Protein AF-A0A1E5VQC1-F1 (afdb_monomer)

Mean predicted aligned error: 7.82 Å

Organism: NCBI:txid888268

Nearest PDB structures (foldseek):
  8a25-assembly1_A  TM=6.523E-01  e=1.728E-09  Legionella pneumophila str. Corby
  8a24-assembly1_A  TM=6.748E-01  e=1.008E-08  Legionella pneumophila str. Corby
  8a26-assembly1_A  TM=6.222E-01  e=5.719E-09  Legionella pneumophila str. Corby
  6jl2-assembly3_C  TM=6.530E-01  e=3.785E-08  Vibrio vulnificus
  8hwp-assembly1_A  TM=6.454E-01  e=2.132E-06  Photobacterium sp. J15

Sequence (287 aa):
MASSWLLLLLPVLCLGTLPTTSHAARAFFVFGDSLVDNGNNNYLITAARADSPPYGIDTPDHRATGRFSNGKNVPDLISEHLGAEPVLPYLSPELDGDKMLVGANFASAGVGILNDTGIQFRLYDLGARRVLVQGVGPIGCVPAELALHSLDGSCDRELQRAAEMYNPRLMSLLGELNAGYGGDVFVGVNMQRIHNDFIDDPKAYGFETATQACCGQGRFNGMGLCTMMSSLCADRDAYVFWDAFHPTERANRLIVQQFMSGSVDYIAPMNLSTVLAVDLHKEQLRT

Structure (mmCIF, N/CA/C/O backbone):
data_AF-A0A1E5VQC1-F1
#
_entry.id   AF-A0A1E5VQC1-F1
#
loop_
_atom_site.group_PDB
_atom_site.id
_atom_site.type_symbol
_atom_site.label_atom_id
_atom_site.label_alt_id
_atom_site.label_comp_id
_atom_site.label_asym_id
_atom_site.label_entity_id
_atom_site.label_seq_id
_atom_site.pdbx_PDB_ins_code
_atom_site.Cartn_x
_atom_site.Cartn_y
_atom_site.Cartn_z
_atom_site.occupancy
_atom_site.B_iso_or_equiv
_atom_site.auth_seq_id
_atom_site.auth_comp_id
_atom_site.auth_asym_id
_atom_site.auth_atom_id
_atom_site.pdbx_PDB_model_num
ATOM 1 N N . MET A 1 1 ? 0.638 -72.628 43.513 1.00 45.78 1 MET A N 1
ATOM 2 C CA . MET A 1 1 ? 1.316 -71.605 42.691 1.00 45.78 1 MET A CA 1
ATOM 3 C C . MET A 1 1 ? 0.255 -70.620 42.232 1.00 45.78 1 MET A C 1
ATOM 5 O O . MET A 1 1 ? -0.481 -70.931 41.311 1.00 45.78 1 MET A O 1
ATOM 9 N N . ALA A 1 2 ? 0.092 -69.505 42.939 1.00 39.91 2 ALA A N 1
ATOM 10 C CA . ALA A 1 2 ? -0.805 -68.424 42.542 1.00 39.91 2 ALA A CA 1
ATOM 11 C C . ALA A 1 2 ? -0.004 -67.130 42.694 1.00 39.91 2 ALA A C 1
ATOM 13 O O . ALA A 1 2 ? 0.321 -66.732 43.811 1.00 39.91 2 ALA A O 1
ATOM 14 N N . SER A 1 3 ? 0.431 -66.559 41.574 1.00 42.75 3 SER A N 1
ATOM 15 C CA . SER A 1 3 ? 1.135 -65.282 41.534 1.00 42.75 3 SER A CA 1
ATOM 16 C C . SER A 1 3 ? 0.105 -64.154 41.526 1.00 42.75 3 SER A C 1
ATOM 18 O O . SER A 1 3 ? -0.598 -63.942 40.541 1.00 42.75 3 SER A O 1
ATOM 20 N N . SER A 1 4 ? 0.001 -63.439 42.646 1.00 47.94 4 SER A N 1
ATOM 21 C CA . SER A 1 4 ? -0.714 -62.164 42.714 1.00 47.94 4 SER A CA 1
ATOM 22 C C . SER A 1 4 ? 0.112 -61.092 42.011 1.00 47.94 4 SER A C 1
ATOM 24 O O . SER A 1 4 ? 1.166 -60.694 42.502 1.00 47.94 4 SER A O 1
ATOM 26 N N . TRP A 1 5 ? -0.370 -60.619 40.867 1.00 47.56 5 TRP A N 1
ATOM 27 C CA . TRP A 1 5 ? 0.161 -59.438 40.195 1.00 47.56 5 TRP A CA 1
ATOM 28 C C . TRP A 1 5 ? -0.516 -58.198 40.788 1.00 47.56 5 TRP A C 1
ATOM 30 O O . TRP A 1 5 ? -1.700 -57.965 40.553 1.00 47.56 5 TRP A O 1
ATOM 40 N N . LEU A 1 6 ? 0.217 -57.408 41.579 1.00 49.28 6 LEU A N 1
ATOM 41 C CA . LEU A 1 6 ? -0.215 -56.059 41.949 1.00 49.28 6 LEU A CA 1
ATOM 42 C C . LEU A 1 6 ? -0.035 -55.132 40.739 1.00 49.28 6 LEU A C 1
ATOM 44 O O . LEU A 1 6 ? 1.087 -54.795 40.367 1.00 49.28 6 LEU A O 1
ATOM 48 N N . LEU A 1 7 ? -1.145 -54.713 40.135 1.00 50.06 7 LEU A N 1
ATOM 49 C CA . LEU A 1 7 ? -1.188 -53.607 39.178 1.00 50.06 7 LEU A CA 1
ATOM 50 C C . LEU A 1 7 ? -1.025 -52.284 39.944 1.00 50.06 7 LEU A C 1
ATOM 52 O O . LEU A 1 7 ? -1.945 -51.830 40.621 1.00 50.06 7 LEU A O 1
ATOM 56 N N . LEU A 1 8 ? 0.154 -51.671 39.845 1.00 50.75 8 LEU A N 1
ATOM 57 C CA . LEU A 1 8 ? 0.388 -50.288 40.263 1.00 50.75 8 LEU A CA 1
ATOM 58 C C . LEU A 1 8 ? -0.254 -49.347 39.231 1.00 50.75 8 LEU A C 1
ATOM 60 O O . LEU A 1 8 ? 0.258 -49.187 38.125 1.00 50.75 8 LEU A O 1
ATOM 64 N N . LEU A 1 9 ? -1.380 -48.729 39.590 1.00 53.38 9 LEU A N 1
ATOM 65 C CA . LEU A 1 9 ? -1.970 -47.619 38.839 1.00 53.38 9 LEU A CA 1
ATOM 66 C C . LEU A 1 9 ? -1.117 -46.361 39.069 1.00 53.38 9 LEU A C 1
ATOM 68 O O . LEU A 1 9 ? -1.167 -45.756 40.138 1.00 53.38 9 LEU A O 1
ATOM 72 N N . LEU A 1 10 ? -0.319 -45.976 38.072 1.00 53.09 10 LEU A N 1
ATOM 73 C CA . LEU A 1 10 ? 0.331 -44.664 38.028 1.00 53.09 10 LEU A CA 1
ATOM 74 C C . LEU A 1 10 ? -0.746 -43.575 37.862 1.00 53.09 10 LEU A C 1
ATOM 76 O O . LEU A 1 10 ? -1.595 -43.711 36.976 1.00 53.09 10 LEU A O 1
ATOM 80 N N . PRO A 1 11 ? -0.736 -42.495 38.663 1.00 54.09 11 PRO A N 1
ATOM 81 C CA . PRO A 1 11 ? -1.661 -41.392 38.462 1.00 54.09 11 PRO A CA 1
ATOM 82 C C . PRO A 1 11 ? -1.299 -40.695 37.149 1.00 54.09 11 PRO A C 1
ATOM 84 O O . PRO A 1 11 ? -0.198 -40.168 36.991 1.00 54.09 11 PRO A O 1
ATOM 87 N N . VAL A 1 12 ? -2.228 -40.709 36.193 1.00 59.59 12 VAL A N 1
ATOM 88 C CA . VAL A 1 12 ? -2.139 -39.886 34.988 1.00 59.59 12 VAL A CA 1
ATOM 89 C C . VAL A 1 12 ? -2.217 -38.436 35.447 1.00 59.59 12 VAL A C 1
ATOM 91 O O . VAL A 1 12 ? -3.270 -37.959 35.868 1.00 59.59 12 VAL A O 1
ATOM 94 N N . LEU A 1 13 ? -1.079 -37.746 35.415 1.00 55.69 13 LEU A N 1
ATOM 95 C CA . LEU A 1 13 ? -1.021 -36.306 35.591 1.00 55.69 13 LEU A CA 1
ATOM 96 C C . LEU A 1 13 ? -1.727 -35.696 34.371 1.00 55.69 13 LEU A C 1
ATOM 98 O O . LEU A 1 13 ? -1.137 -35.568 33.300 1.00 55.69 13 LEU A O 1
ATOM 102 N N . CYS A 1 14 ? -3.016 -35.378 34.499 1.00 48.44 14 CYS A N 1
ATOM 103 C CA . CYS A 1 14 ? -3.683 -34.506 33.545 1.00 48.44 14 CYS A CA 1
ATOM 104 C C . CYS A 1 14 ? -2.968 -33.154 33.609 1.00 48.44 14 CYS A C 1
ATOM 106 O O . CYS A 1 14 ? -3.228 -32.358 34.512 1.00 48.44 14 CYS A O 1
ATOM 108 N N . LEU A 1 15 ? -2.046 -32.900 32.674 1.00 56.72 15 LEU A N 1
ATOM 109 C CA . LEU A 1 15 ? -1.652 -31.538 32.347 1.00 56.72 15 LEU A CA 1
ATOM 110 C C . LEU A 1 15 ? -2.928 -30.841 31.881 1.00 56.72 15 LEU A C 1
ATOM 112 O O . LEU A 1 15 ? -3.368 -31.027 30.748 1.00 56.72 15 LEU A O 1
ATOM 116 N N . GLY A 1 16 ? -3.561 -30.100 32.789 1.00 48.16 16 GLY A N 1
ATOM 117 C CA . GLY A 1 16 ? -4.624 -29.183 32.426 1.00 48.16 16 GLY A CA 1
ATOM 118 C C . GLY A 1 16 ? -4.068 -28.248 31.364 1.00 48.16 16 GLY A C 1
ATOM 119 O O . GLY A 1 16 ? -3.092 -27.539 31.606 1.00 48.16 16 GLY A O 1
ATOM 120 N N . THR A 1 17 ? -4.654 -28.282 30.172 1.00 53.00 17 THR A N 1
ATOM 121 C CA . THR A 1 17 ? -4.459 -27.227 29.187 1.00 53.00 17 THR A CA 1
ATOM 122 C C . THR A 1 17 ? -4.855 -25.927 29.872 1.00 53.00 17 THR A C 1
ATOM 124 O O . THR A 1 17 ? -6.012 -25.774 30.273 1.00 53.00 17 THR A O 1
ATOM 127 N N . LEU A 1 18 ? -3.895 -25.020 30.067 1.00 47.81 18 LEU A N 1
ATOM 128 C CA . LEU A 1 18 ? -4.206 -23.652 30.464 1.00 47.81 18 LEU A CA 1
ATOM 129 C C . LEU A 1 18 ? -5.272 -23.139 29.486 1.00 47.81 18 LEU A C 1
ATOM 131 O O . LEU A 1 18 ? -5.095 -23.330 28.279 1.00 47.81 18 LEU A O 1
ATOM 135 N N . PRO A 1 19 ? -6.381 -22.549 29.961 1.00 41.72 19 PRO A N 1
ATOM 136 C CA . PRO A 1 19 ? -7.347 -21.950 29.061 1.00 41.72 19 PRO A CA 1
ATOM 137 C C . PRO A 1 19 ? -6.608 -20.875 28.266 1.00 41.72 19 PRO A C 1
ATOM 139 O O . PRO A 1 19 ? -6.169 -19.869 28.823 1.00 41.72 19 PRO A O 1
ATOM 142 N N . THR A 1 20 ? -6.426 -21.105 26.967 1.00 44.19 20 THR A N 1
ATOM 143 C CA . THR A 1 20 ? -6.081 -20.032 26.043 1.00 44.19 20 THR A CA 1
ATOM 144 C C . THR A 1 20 ? -7.211 -19.031 26.161 1.00 44.19 20 THR A C 1
ATOM 146 O O . THR A 1 20 ? -8.362 -19.362 25.866 1.00 44.19 20 THR A O 1
ATOM 149 N N . THR A 1 21 ? -6.911 -17.839 26.665 1.00 42.78 21 THR A N 1
ATOM 150 C CA . THR A 1 21 ? -7.845 -16.724 26.633 1.00 42.78 21 THR A CA 1
ATOM 151 C C . THR A 1 21 ? -8.238 -16.522 25.175 1.00 42.78 21 THR A C 1
ATOM 153 O O . THR A 1 21 ? -7.450 -16.041 24.363 1.00 42.78 21 THR A O 1
ATOM 156 N N . SER A 1 22 ? -9.444 -16.970 24.824 1.00 44.72 22 SER A N 1
ATOM 157 C CA . SER A 1 22 ? -10.094 -16.629 23.566 1.00 44.72 22 SER A CA 1
ATOM 158 C C . SER A 1 22 ? -10.354 -15.134 23.629 1.00 44.72 22 SER A C 1
ATOM 160 O O . SER A 1 22 ? -11.400 -14.701 24.108 1.00 44.72 22 SER A O 1
ATOM 162 N N . HIS A 1 23 ? -9.368 -14.337 23.223 1.00 52.19 23 HIS A N 1
ATOM 163 C CA . HIS A 1 23 ? -9.605 -12.933 22.954 1.00 52.19 23 HIS A CA 1
ATOM 164 C C . HIS A 1 23 ? -10.718 -12.858 21.923 1.00 52.19 23 HIS A C 1
ATOM 166 O O . HIS A 1 23 ? -10.673 -13.569 20.919 1.00 52.19 23 HIS A O 1
ATOM 172 N N . ALA A 1 24 ? -11.743 -12.053 22.202 1.00 53.72 24 ALA A N 1
ATOM 173 C CA . ALA A 1 24 ? -12.791 -11.798 21.232 1.00 53.72 24 ALA A CA 1
ATOM 174 C C . ALA A 1 24 ? -12.114 -11.361 19.928 1.00 53.72 24 ALA A C 1
ATOM 176 O O . ALA A 1 24 ? -11.374 -10.373 19.918 1.00 53.72 24 ALA A O 1
ATOM 177 N N . ALA A 1 25 ? -12.297 -12.144 18.863 1.00 60.22 25 ALA A N 1
ATOM 178 C CA . ALA A 1 25 ? -11.748 -11.815 17.560 1.00 60.22 25 ALA A CA 1
ATOM 179 C C . ALA A 1 25 ? -12.220 -10.403 17.194 1.00 60.22 25 ALA A C 1
ATOM 181 O O . ALA A 1 25 ? -13.415 -10.103 17.232 1.00 60.22 25 ALA A O 1
ATOM 182 N N . ARG A 1 26 ? -11.270 -9.503 16.929 1.00 77.44 26 ARG A N 1
ATOM 183 C CA . ARG A 1 26 ? -11.582 -8.123 16.560 1.00 77.44 26 ARG A CA 1
ATOM 184 C C . ARG A 1 26 ? -11.995 -8.117 15.101 1.00 77.44 26 ARG A C 1
ATOM 186 O O . ARG A 1 26 ? -11.184 -8.469 14.250 1.00 77.44 26 ARG A O 1
ATOM 193 N N . ALA A 1 27 ? -13.231 -7.704 14.836 1.00 88.94 27 ALA A N 1
ATOM 194 C CA . ALA A 1 27 ? -13.697 -7.548 13.470 1.00 88.94 27 ALA A CA 1
ATOM 195 C C . ALA A 1 27 ? -12.808 -6.535 12.728 1.00 88.94 27 ALA A C 1
ATOM 197 O O . ALA A 1 27 ? -12.582 -5.424 13.222 1.00 88.94 27 ALA A O 1
ATOM 198 N N . PHE A 1 28 ? -12.300 -6.917 11.559 1.00 93.00 28 PHE A N 1
ATOM 199 C CA . PHE A 1 28 ? -11.412 -6.095 10.746 1.00 93.00 28 PHE A CA 1
ATOM 200 C C . PHE A 1 28 ? -12.110 -5.680 9.450 1.00 93.00 28 PHE A C 1
ATOM 202 O O . PHE A 1 28 ? -12.434 -6.505 8.601 1.00 93.00 28 PHE A O 1
ATOM 209 N N . PHE A 1 29 ? -12.355 -4.381 9.296 1.00 94.38 29 PHE A N 1
ATOM 210 C CA . PHE A 1 29 ? -12.999 -3.832 8.107 1.00 94.38 29 PHE A CA 1
ATOM 211 C C . PHE A 1 29 ? -12.008 -2.999 7.308 1.00 94.38 29 PHE A C 1
ATOM 213 O O . PHE A 1 29 ? -11.325 -2.137 7.864 1.00 94.38 29 PHE A O 1
ATOM 220 N N . VAL A 1 30 ? -11.941 -3.258 6.006 1.00 95.19 30 VAL A N 1
ATOM 221 C CA . VAL A 1 30 ? -10.956 -2.651 5.108 1.00 95.19 30 VAL A CA 1
ATOM 222 C C . VAL A 1 30 ? -11.666 -1.813 4.060 1.00 95.19 30 VAL A C 1
ATOM 224 O O . VAL A 1 30 ? -12.647 -2.252 3.472 1.00 95.19 30 VAL A O 1
ATOM 227 N N . PHE A 1 31 ? -11.150 -0.614 3.815 1.00 92.94 31 PHE A N 1
ATOM 228 C CA . PHE A 1 31 ? -11.616 0.304 2.781 1.00 92.94 31 PHE A CA 1
ATOM 229 C C . PHE A 1 31 ? -10.392 0.852 2.050 1.00 92.94 31 PHE A C 1
ATOM 231 O O . PHE A 1 31 ? -9.371 1.112 2.688 1.00 92.94 31 PHE A O 1
ATOM 238 N N . GLY A 1 32 ? -10.488 1.039 0.737 1.00 90.56 32 GLY A N 1
ATOM 239 C CA . GLY A 1 32 ? -9.383 1.573 -0.053 1.00 90.56 32 GLY A CA 1
ATOM 240 C C . GLY A 1 32 ? -9.446 1.172 -1.519 1.00 90.56 32 GLY A C 1
ATOM 241 O O . GLY A 1 32 ? -10.522 0.926 -2.065 1.00 90.56 32 GLY A O 1
ATOM 242 N N . ASP A 1 33 ? -8.270 1.116 -2.129 1.00 89.94 33 ASP A N 1
ATOM 243 C CA . ASP A 1 33 ? -8.052 0.850 -3.547 1.00 89.94 33 ASP A CA 1
ATOM 244 C C . ASP A 1 33 ? -7.368 -0.516 -3.776 1.00 89.94 33 ASP A C 1
ATOM 246 O O . ASP A 1 33 ? -7.490 -1.436 -2.964 1.00 89.94 33 ASP A O 1
ATOM 250 N N . SER A 1 34 ? -6.639 -0.658 -4.888 1.00 92.56 34 SER A N 1
ATOM 251 C CA . SER A 1 34 ? -5.923 -1.877 -5.272 1.00 92.56 34 SER A CA 1
ATOM 252 C C . SER A 1 34 ? -4.838 -2.313 -4.286 1.00 92.56 34 SER A C 1
ATOM 254 O O . SER A 1 34 ? -4.549 -3.507 -4.216 1.00 92.56 34 SER A O 1
ATOM 256 N N . LEU A 1 35 ? -4.257 -1.397 -3.502 1.00 95.06 35 LEU A N 1
ATOM 257 C CA . LEU A 1 35 ? -3.211 -1.720 -2.520 1.00 95.06 35 LEU A CA 1
ATOM 258 C C . LEU A 1 35 ? -3.735 -2.610 -1.387 1.00 95.06 35 LEU A C 1
ATOM 260 O O . LEU A 1 35 ? -2.968 -3.317 -0.728 1.00 95.06 35 LEU A O 1
ATOM 264 N N . VAL A 1 36 ? -5.048 -2.577 -1.162 1.00 96.25 36 VAL A N 1
ATOM 265 C CA . VAL A 1 36 ? -5.725 -3.334 -0.110 1.00 96.25 36 VAL A CA 1
ATOM 266 C C . VAL A 1 36 ? -6.891 -4.180 -0.639 1.00 96.25 36 VAL A C 1
ATOM 268 O O . VAL A 1 36 ? -7.501 -4.899 0.144 1.00 96.25 36 VAL A O 1
ATOM 271 N N . ASP A 1 37 ? -7.189 -4.171 -1.942 1.00 94.25 37 ASP A N 1
ATOM 272 C CA . ASP A 1 37 ? -8.194 -5.050 -2.560 1.00 94.25 37 ASP A CA 1
ATOM 273 C C . ASP A 1 37 ? -7.718 -6.509 -2.563 1.00 94.25 37 ASP A C 1
ATOM 275 O O . ASP A 1 37 ? -6.611 -6.833 -2.997 1.00 94.25 37 ASP A O 1
ATOM 279 N N . ASN A 1 38 ? -8.564 -7.401 -2.056 1.00 95.12 38 ASN A N 1
ATOM 280 C CA . ASN A 1 38 ? -8.318 -8.837 -1.987 1.00 95.12 38 ASN A CA 1
ATOM 281 C C . ASN A 1 38 ? -9.223 -9.662 -2.917 1.00 95.12 38 ASN A C 1
ATOM 283 O O . ASN A 1 38 ? -9.251 -10.888 -2.786 1.00 95.12 38 ASN A O 1
ATOM 287 N N . GLY A 1 39 ? -9.950 -9.010 -3.831 1.00 94.69 39 GLY A N 1
ATOM 288 C CA . GLY A 1 39 ? -10.723 -9.658 -4.890 1.00 94.69 39 GLY A CA 1
ATOM 289 C C . GLY A 1 39 ? -12.123 -9.103 -5.145 1.00 94.69 39 GLY A C 1
ATOM 290 O O . GLY A 1 39 ? -12.890 -9.758 -5.851 1.00 94.69 39 GLY A O 1
ATOM 291 N N . ASN A 1 40 ? -12.494 -7.926 -4.627 1.00 91.94 40 ASN A N 1
ATOM 292 C CA . ASN A 1 40 ? -13.808 -7.335 -4.928 1.00 91.94 40 ASN A CA 1
ATOM 293 C C . ASN A 1 40 ? -13.966 -7.064 -6.421 1.00 91.94 40 ASN A C 1
ATOM 295 O O . ASN A 1 40 ? -15.025 -7.330 -6.995 1.00 91.94 40 ASN A O 1
ATOM 299 N N . ASN A 1 41 ? -12.902 -6.596 -7.074 1.00 88.44 41 ASN A N 1
ATOM 300 C CA . ASN A 1 41 ? -12.943 -6.270 -8.494 1.00 88.44 41 ASN A CA 1
ATOM 301 C C . ASN A 1 41 ? -13.211 -7.479 -9.406 1.00 88.44 41 ASN A C 1
ATOM 303 O O . ASN A 1 41 ? -13.662 -7.294 -10.538 1.00 88.44 41 ASN A O 1
ATOM 307 N N . ASN A 1 42 ? -13.061 -8.710 -8.907 1.00 93.31 42 ASN A N 1
ATOM 308 C CA . ASN A 1 42 ? -13.416 -9.924 -9.646 1.00 93.31 42 ASN A CA 1
ATOM 309 C C . ASN A 1 42 ? -14.927 -9.978 -9.949 1.00 93.31 42 ASN A C 1
ATOM 311 O O . ASN A 1 42 ? -15.340 -10.522 -10.978 1.00 93.31 42 ASN A O 1
ATOM 315 N N . TYR A 1 43 ? -15.738 -9.351 -9.092 1.00 89.75 43 TYR A N 1
ATOM 316 C CA . TYR A 1 43 ? -17.200 -9.330 -9.147 1.00 89.75 43 TYR A CA 1
ATOM 317 C C . TYR A 1 43 ? -17.775 -8.060 -9.804 1.00 89.75 43 TYR A C 1
ATOM 319 O O . TYR A 1 43 ? -18.993 -7.925 -9.919 1.00 89.75 43 TYR A O 1
ATOM 327 N N . LEU A 1 44 ? -16.928 -7.125 -10.252 1.00 80.19 44 LEU A N 1
ATOM 328 C CA . LEU A 1 44 ? -17.336 -5.815 -10.781 1.00 80.19 44 LEU A CA 1
ATOM 329 C C . LEU A 1 44 ? -17.033 -5.673 -12.272 1.00 80.19 44 LEU A C 1
ATOM 331 O O . LEU A 1 44 ? -16.009 -6.141 -12.747 1.00 80.19 44 LEU A O 1
ATOM 335 N N . ILE A 1 45 ? -17.853 -4.959 -13.042 1.00 82.50 45 ILE A N 1
ATOM 336 C CA . ILE A 1 45 ? -17.537 -4.667 -14.454 1.00 82.50 45 ILE A CA 1
ATOM 337 C C . ILE A 1 45 ? -16.455 -3.575 -14.512 1.00 82.50 45 ILE A C 1
ATOM 339 O O . ILE A 1 45 ? -16.755 -2.385 -14.522 1.00 82.50 45 ILE A O 1
ATOM 343 N N . THR A 1 46 ? -15.187 -3.987 -14.514 1.00 77.56 46 THR A N 1
ATOM 344 C CA . THR A 1 46 ? -14.010 -3.107 -14.497 1.00 77.56 46 THR A CA 1
ATOM 345 C C . THR A 1 46 ? -12.813 -3.770 -15.176 1.00 77.56 46 THR A C 1
ATOM 347 O O . THR A 1 46 ? -12.721 -4.999 -15.217 1.00 77.56 46 THR A O 1
ATOM 350 N N . ALA A 1 47 ? -11.897 -2.949 -15.695 1.00 79.50 47 ALA A N 1
ATOM 351 C CA . ALA A 1 47 ? -10.605 -3.386 -16.227 1.00 79.50 47 ALA A CA 1
ATOM 352 C C . ALA A 1 47 ? -9.510 -3.471 -15.147 1.00 79.50 47 ALA A C 1
ATOM 354 O O . ALA A 1 47 ? -8.482 -4.102 -15.372 1.00 79.50 47 ALA A O 1
ATOM 355 N N . ALA A 1 48 ? -9.713 -2.853 -13.978 1.00 83.88 48 ALA A N 1
ATOM 356 C CA . ALA A 1 48 ? -8.773 -2.914 -12.864 1.00 83.88 48 ALA A CA 1
ATOM 357 C C . ALA A 1 48 ? -8.928 -4.254 -12.134 1.00 83.88 48 ALA A C 1
ATOM 359 O O . ALA A 1 48 ? -9.657 -4.340 -11.148 1.00 83.88 48 ALA A O 1
ATOM 360 N N . ARG A 1 49 ? -8.294 -5.310 -12.650 1.00 87.62 49 ARG A N 1
ATOM 361 C CA . ARG A 1 49 ? -8.383 -6.675 -1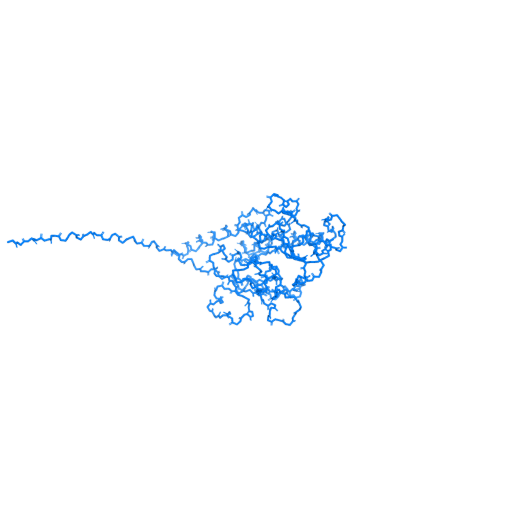2.114 1.00 87.62 49 ARG A CA 1
ATOM 362 C C . ARG A 1 49 ? -7.004 -7.309 -11.975 1.00 87.62 49 ARG A C 1
ATOM 364 O O . ARG A 1 49 ? -6.143 -7.108 -12.826 1.00 87.62 49 ARG A O 1
ATOM 371 N N . ALA A 1 50 ? -6.854 -8.125 -10.937 1.00 93.56 50 ALA A N 1
ATOM 372 C CA . ALA A 1 50 ? -5.692 -8.976 -10.680 1.00 93.56 50 ALA A CA 1
ATOM 373 C C . ALA A 1 50 ? -6.126 -10.451 -10.503 1.00 93.56 50 ALA A C 1
ATOM 375 O O . ALA A 1 50 ? -5.643 -11.175 -9.632 1.00 93.56 50 ALA A O 1
ATOM 376 N N . ASP A 1 51 ? -7.106 -10.882 -11.304 1.00 93.81 51 ASP A N 1
ATOM 377 C CA . ASP A 1 51 ? -7.741 -12.213 -11.282 1.00 93.81 51 ASP A CA 1
ATOM 378 C C . ASP A 1 51 ? -7.159 -13.186 -12.318 1.00 93.81 51 ASP A C 1
ATOM 380 O O . ASP A 1 51 ? -7.705 -14.264 -12.555 1.00 93.81 51 ASP A O 1
ATOM 384 N N . SER A 1 52 ? -6.033 -12.818 -12.928 1.00 94.81 52 SER A N 1
ATOM 385 C CA . SER A 1 52 ? -5.352 -13.608 -13.949 1.00 94.81 52 SER A CA 1
ATOM 386 C C . SER A 1 52 ? -3.865 -13.783 -13.619 1.00 94.81 52 SER A C 1
ATOM 388 O O . SER A 1 52 ? -3.261 -12.887 -13.028 1.00 94.81 52 SER A O 1
ATOM 390 N N . PRO A 1 53 ? -3.235 -14.907 -14.008 1.00 96.06 53 PRO A N 1
ATOM 391 C CA . PRO A 1 53 ? -1.794 -15.083 -13.865 1.00 96.06 53 PRO A CA 1
ATOM 392 C C . PRO A 1 53 ? -0.981 -13.948 -14.530 1.00 96.06 53 PRO A C 1
ATOM 394 O O . PRO A 1 53 ? -1.388 -13.449 -15.586 1.00 96.06 53 PRO A O 1
ATOM 397 N N . PRO A 1 54 ? 0.177 -13.557 -13.961 1.00 96.88 54 PRO A N 1
ATOM 398 C CA . PRO A 1 54 ? 0.889 -14.217 -12.861 1.00 96.88 54 PRO A CA 1
ATOM 399 C C . PRO A 1 54 ? 0.547 -13.699 -11.448 1.00 96.88 54 PRO A C 1
ATOM 401 O O . PRO A 1 54 ? 1.273 -14.013 -10.508 1.00 96.88 54 PRO A O 1
ATOM 404 N N . TYR A 1 55 ? -0.518 -12.911 -11.255 1.00 97.81 55 TYR A N 1
ATOM 405 C CA . TYR A 1 55 ? -0.929 -12.506 -9.902 1.00 97.81 55 TYR A CA 1
ATOM 406 C C . TYR A 1 55 ? -1.211 -13.726 -9.016 1.00 97.81 55 TYR A C 1
ATOM 408 O O . TYR A 1 55 ? -1.724 -14.742 -9.489 1.00 97.81 55 TYR A O 1
ATOM 416 N N . GLY A 1 56 ? -0.868 -13.628 -7.730 1.00 97.00 56 GLY A N 1
ATOM 417 C CA . GLY A 1 56 ? -1.029 -14.730 -6.778 1.00 97.00 56 GLY A CA 1
ATOM 418 C C . GLY A 1 56 ? -0.118 -15.943 -7.020 1.00 97.00 56 GLY A C 1
ATOM 419 O O . GLY A 1 56 ? -0.361 -17.001 -6.455 1.00 97.00 56 GLY A O 1
ATOM 420 N N . ILE A 1 57 ? 0.933 -15.830 -7.840 1.00 97.62 57 ILE A N 1
ATOM 421 C CA . ILE A 1 57 ? 1.873 -16.936 -8.090 1.00 97.62 57 ILE A CA 1
ATOM 422 C C . ILE A 1 57 ? 2.539 -17.490 -6.818 1.00 97.62 57 ILE A C 1
ATOM 424 O O . ILE A 1 57 ? 2.943 -18.647 -6.818 1.00 97.62 57 ILE A O 1
ATOM 428 N N . ASP A 1 58 ? 2.630 -16.716 -5.737 1.00 97.19 58 ASP A N 1
ATOM 429 C CA . ASP A 1 58 ? 3.212 -17.134 -4.454 1.00 97.19 58 ASP A CA 1
ATOM 430 C C . ASP A 1 58 ? 2.176 -17.544 -3.407 1.00 97.19 58 ASP A C 1
ATOM 432 O O . ASP A 1 58 ? 2.538 -17.922 -2.289 1.00 97.19 58 ASP A O 1
ATOM 436 N N . THR A 1 59 ? 0.883 -17.521 -3.740 1.00 94.00 59 THR A N 1
ATOM 437 C CA . THR A 1 59 ? -0.111 -18.124 -2.850 1.00 94.00 59 THR A CA 1
ATOM 438 C C . THR A 1 59 ? 0.081 -19.645 -2.807 1.00 94.00 59 THR A C 1
ATOM 440 O O . THR A 1 59 ? 0.569 -20.233 -3.775 1.00 94.00 59 THR A O 1
ATOM 443 N N . PRO A 1 60 ? -0.325 -20.328 -1.717 1.00 93.38 60 PRO A N 1
ATOM 444 C CA . PRO A 1 60 ? -0.173 -21.783 -1.606 1.00 93.38 60 PRO A CA 1
ATOM 445 C C . PRO A 1 60 ? -0.825 -22.588 -2.739 1.00 93.38 60 PRO A C 1
ATOM 447 O O . PRO A 1 60 ? -0.411 -23.710 -3.015 1.00 93.38 60 PRO A O 1
ATOM 450 N N . ASP A 1 61 ? -1.860 -22.038 -3.373 1.00 93.81 61 ASP A N 1
ATOM 451 C CA . ASP A 1 61 ? -2.567 -22.632 -4.506 1.00 93.81 61 ASP A CA 1
ATOM 452 C C . ASP A 1 61 ? -2.119 -22.081 -5.873 1.00 93.81 61 ASP A C 1
ATOM 454 O O . ASP A 1 61 ? -2.592 -22.569 -6.901 1.00 93.81 61 ASP A O 1
ATOM 458 N N . HIS A 1 62 ? -1.199 -21.110 -5.898 1.00 95.12 62 HIS A N 1
ATOM 459 C CA . HIS A 1 62 ? -0.694 -20.425 -7.093 1.00 95.12 62 HIS A CA 1
ATOM 460 C C . HIS A 1 62 ? -1.801 -19.795 -7.954 1.00 95.12 62 HIS A C 1
ATOM 462 O O . HIS A 1 62 ? -1.738 -19.813 -9.189 1.00 95.12 62 HIS A O 1
ATOM 468 N N . ARG A 1 63 ? -2.859 -19.282 -7.315 1.00 94.50 63 ARG A N 1
ATOM 469 C CA . ARG A 1 63 ? -4.032 -18.727 -8.000 1.00 94.50 63 ARG A CA 1
ATOM 470 C C . ARG A 1 63 ? -4.092 -17.218 -7.862 1.00 94.50 63 ARG A C 1
ATOM 472 O O . ARG A 1 63 ? -3.982 -16.657 -6.776 1.00 94.50 63 ARG A O 1
ATOM 479 N N . ALA A 1 64 ? -4.420 -16.571 -8.973 1.00 95.50 64 ALA A N 1
ATOM 480 C CA . ALA A 1 64 ? -4.820 -15.178 -8.962 1.00 95.50 64 ALA A CA 1
ATOM 481 C C . ALA A 1 64 ? -6.140 -15.032 -8.191 1.00 95.50 64 ALA A C 1
ATOM 483 O O . ALA A 1 64 ? -7.174 -15.574 -8.583 1.00 95.50 64 ALA A O 1
ATOM 484 N N . THR A 1 65 ? -6.084 -14.322 -7.066 1.00 91.38 65 THR A N 1
ATOM 485 C CA . THR A 1 65 ? -7.232 -14.116 -6.169 1.00 91.38 65 THR A CA 1
ATOM 486 C C . THR A 1 65 ? -7.871 -12.737 -6.327 1.00 91.38 65 THR A C 1
ATOM 488 O O . THR A 1 65 ? -8.915 -12.484 -5.737 1.00 91.38 65 THR A O 1
ATOM 491 N N . GLY A 1 66 ? -7.291 -11.850 -7.142 1.00 94.00 66 GLY A N 1
ATOM 492 C CA . GLY A 1 66 ? -7.684 -10.440 -7.231 1.00 94.00 66 GLY A CA 1
ATOM 493 C C . GLY A 1 66 ? -6.845 -9.501 -6.358 1.00 94.00 66 GLY A C 1
ATOM 494 O O . GLY A 1 66 ? -7.091 -8.301 -6.354 1.00 94.00 66 GLY A O 1
ATOM 495 N N . ARG A 1 67 ? -5.828 -10.023 -5.660 1.00 96.81 67 ARG A N 1
ATOM 496 C CA . ARG A 1 67 ? -4.792 -9.218 -4.997 1.00 96.81 67 ARG A CA 1
ATOM 497 C C . ARG A 1 67 ? -3.806 -8.694 -6.031 1.00 96.81 67 ARG A C 1
ATOM 499 O O . ARG A 1 67 ? -3.227 -9.479 -6.780 1.00 96.81 67 ARG A O 1
ATOM 506 N N . PHE A 1 68 ? -3.550 -7.392 -6.016 1.00 97.00 68 PHE A N 1
ATOM 507 C CA . PHE A 1 68 ? -2.549 -6.752 -6.871 1.00 97.00 68 PHE A CA 1
ATOM 508 C C . PHE A 1 68 ? -1.129 -6.985 -6.333 1.00 97.00 68 PHE A C 1
ATOM 510 O O . PHE A 1 68 ? -0.419 -6.062 -5.959 1.00 97.00 68 PHE A O 1
ATOM 517 N N . SER A 1 69 ? -0.724 -8.247 -6.220 1.00 98.06 69 SER A N 1
ATOM 518 C CA . SER A 1 69 ? 0.608 -8.659 -5.777 1.00 98.06 69 SER A CA 1
ATOM 519 C C . SER A 1 69 ? 0.907 -10.087 -6.258 1.00 98.06 69 SER A C 1
ATOM 521 O O . SER A 1 69 ? 0.024 -10.797 -6.752 1.00 98.06 69 SER A O 1
ATOM 523 N N . ASN A 1 70 ? 2.146 -10.546 -6.086 1.00 98.38 70 ASN A N 1
ATOM 524 C CA . ASN A 1 70 ? 2.506 -11.955 -6.264 1.00 98.38 70 ASN A CA 1
ATOM 525 C C . ASN A 1 70 ? 1.872 -12.870 -5.212 1.00 98.38 70 ASN A C 1
ATOM 527 O O . ASN A 1 70 ? 1.745 -14.062 -5.468 1.00 98.38 70 ASN A O 1
ATOM 531 N N . GLY A 1 71 ? 1.436 -12.337 -4.071 1.00 97.44 71 GLY A N 1
ATOM 532 C CA . GLY A 1 71 ? 0.800 -13.114 -3.013 1.00 97.44 71 GLY A CA 1
ATOM 533 C C . GLY A 1 71 ? -0.051 -12.239 -2.096 1.00 97.44 71 GLY A C 1
ATOM 534 O O . GLY A 1 71 ? -1.011 -11.611 -2.548 1.00 97.44 71 GLY A O 1
ATOM 535 N N . LYS A 1 72 ? 0.279 -12.217 -0.806 1.00 97.69 72 LYS A N 1
ATOM 536 C CA . LYS A 1 72 ? -0.452 -11.474 0.230 1.00 97.69 72 LYS A CA 1
ATOM 537 C C . LYS A 1 72 ? -0.238 -9.965 0.128 1.00 97.69 72 LYS A C 1
ATOM 539 O O . LYS A 1 72 ? 0.881 -9.486 -0.075 1.00 97.69 72 LYS A O 1
ATOM 544 N N . ASN A 1 73 ? -1.320 -9.218 0.322 1.00 97.12 73 ASN A N 1
ATOM 545 C CA . ASN A 1 73 ? -1.295 -7.765 0.449 1.00 97.12 73 ASN A CA 1
ATOM 546 C C . ASN A 1 73 ? -1.447 -7.338 1.921 1.00 97.12 73 ASN A C 1
ATOM 548 O O . ASN A 1 73 ? -1.465 -8.161 2.838 1.00 97.12 73 ASN A O 1
ATOM 552 N N . VAL A 1 74 ? -1.513 -6.029 2.159 1.00 97.31 74 VAL A N 1
ATOM 553 C CA . VAL A 1 74 ? -1.496 -5.446 3.508 1.00 97.31 74 VAL A CA 1
ATOM 554 C C . VAL A 1 74 ? -2.585 -6.024 4.440 1.00 97.31 74 VAL A C 1
ATOM 556 O O . VAL A 1 74 ? -2.224 -6.473 5.530 1.00 97.31 74 VAL A O 1
ATOM 559 N N . PRO A 1 75 ? -3.881 -6.083 4.064 1.00 96.94 75 PRO A N 1
ATOM 560 C CA . PRO A 1 75 ? -4.917 -6.698 4.894 1.00 96.94 75 PRO A CA 1
ATOM 561 C C . PRO A 1 75 ? -4.650 -8.140 5.308 1.00 96.94 75 PRO A C 1
ATOM 563 O O . PRO A 1 75 ? -4.867 -8.477 6.469 1.00 96.94 75 PRO A O 1
ATOM 566 N N . ASP A 1 76 ? -4.158 -8.979 4.396 1.00 96.62 76 ASP A N 1
ATOM 567 C CA . ASP A 1 76 ? -3.882 -10.384 4.709 1.00 96.62 76 ASP A CA 1
ATOM 568 C C . ASP A 1 76 ? -2.832 -10.506 5.805 1.00 96.62 76 ASP A C 1
ATOM 570 O O . ASP A 1 76 ? -2.968 -11.290 6.742 1.00 96.62 76 ASP A O 1
ATOM 574 N N . LEU A 1 77 ? -1.775 -9.708 5.679 1.00 97.62 77 LEU A N 1
ATOM 575 C CA . LEU A 1 77 ? -0.646 -9.716 6.595 1.00 97.62 77 LEU A CA 1
ATOM 576 C C . LEU A 1 77 ? -1.024 -9.104 7.948 1.00 97.62 77 LEU A C 1
ATOM 578 O O . LEU A 1 77 ? -0.506 -9.540 8.974 1.00 97.62 77 LEU A O 1
ATOM 582 N N . ILE A 1 78 ? -1.941 -8.132 7.981 1.00 96.06 78 ILE A N 1
ATOM 583 C CA . ILE A 1 78 ? -2.529 -7.654 9.238 1.00 96.06 78 ILE A CA 1
ATOM 584 C C . ILE A 1 78 ? -3.352 -8.775 9.884 1.00 96.06 78 ILE A C 1
ATOM 586 O O . ILE A 1 78 ? -3.139 -9.056 11.061 1.00 96.06 78 ILE A O 1
ATOM 590 N N . SER A 1 79 ? -4.227 -9.461 9.138 1.00 94.81 79 SER A N 1
ATOM 591 C CA . SER A 1 79 ? -4.992 -10.612 9.651 1.00 94.81 79 SER A CA 1
ATOM 592 C C . SER A 1 79 ? -4.081 -11.702 10.229 1.00 94.81 79 SER A C 1
ATOM 594 O O . SER A 1 79 ? -4.351 -12.185 11.330 1.00 94.81 79 SER A O 1
ATOM 596 N N . GLU A 1 80 ? -2.961 -12.025 9.564 1.00 94.38 80 GLU A N 1
ATOM 597 C CA . GLU A 1 80 ? -1.945 -12.953 10.093 1.00 94.38 80 GLU A CA 1
ATOM 598 C C . GLU A 1 80 ? -1.428 -12.516 11.471 1.00 94.38 80 GLU A C 1
ATOM 600 O O . GLU A 1 80 ? -1.381 -13.325 12.398 1.00 94.38 80 GLU A O 1
ATOM 605 N N . HIS A 1 81 ? -1.070 -11.239 11.631 1.00 92.56 81 HIS A N 1
ATOM 606 C CA . HIS A 1 81 ? -0.569 -10.708 12.903 1.00 92.56 81 HIS A CA 1
ATOM 607 C C . HIS A 1 81 ? -1.641 -10.651 13.994 1.00 92.56 81 HIS A C 1
ATOM 609 O O . HIS A 1 81 ? -1.319 -10.764 15.177 1.00 92.56 81 HIS A O 1
ATOM 615 N N . LEU A 1 82 ? -2.907 -10.483 13.613 1.00 88.44 82 LEU A N 1
ATOM 616 C CA . LEU A 1 82 ? -4.038 -10.546 14.536 1.00 88.44 82 LEU A CA 1
ATOM 617 C C . LEU A 1 82 ? -4.383 -11.984 14.951 1.00 88.44 82 LEU A C 1
ATOM 619 O O . LEU A 1 82 ? -5.196 -12.164 15.856 1.00 88.44 82 LEU A O 1
ATOM 623 N N . GLY A 1 83 ? -3.794 -13.000 14.307 1.00 90.44 83 GLY A N 1
ATOM 624 C CA . GLY A 1 83 ? -4.193 -14.397 14.487 1.00 90.44 83 GLY A CA 1
ATOM 625 C C . GLY A 1 83 ? -5.628 -14.662 14.021 1.00 90.44 83 GLY A C 1
ATOM 626 O O . GLY A 1 83 ? -6.269 -15.589 14.512 1.00 90.44 83 GLY A O 1
ATOM 627 N N . ALA A 1 84 ? -6.140 -13.823 13.117 1.00 89.00 84 ALA A N 1
ATOM 628 C CA . ALA A 1 84 ? -7.483 -13.910 12.567 1.00 89.00 84 ALA A CA 1
ATOM 629 C C . ALA A 1 84 ? -7.450 -14.547 11.176 1.00 89.00 84 ALA A C 1
ATOM 631 O O . ALA A 1 84 ? -6.444 -14.500 10.463 1.00 89.00 84 ALA A O 1
ATOM 632 N N . GLU A 1 85 ? -8.577 -15.120 10.764 1.00 91.19 85 GLU A N 1
ATOM 633 C CA . GLU A 1 85 ? -8.743 -15.518 9.372 1.00 91.19 85 GLU A CA 1
ATOM 634 C C . GLU A 1 85 ? -8.631 -14.289 8.443 1.00 91.19 85 GLU A C 1
ATOM 636 O O . GLU A 1 85 ? -8.967 -13.167 8.849 1.00 91.19 85 GLU A O 1
ATOM 641 N N . PRO A 1 86 ? -8.158 -14.461 7.196 1.00 91.94 86 PRO A N 1
ATOM 642 C CA . PRO A 1 86 ? -8.180 -13.387 6.214 1.00 91.94 86 PRO A CA 1
ATOM 643 C C . PRO A 1 86 ? -9.607 -12.878 6.005 1.00 91.94 86 PRO A C 1
ATOM 645 O O . PRO A 1 86 ? -10.534 -13.663 5.804 1.00 91.94 86 PRO A O 1
ATOM 648 N N . VAL A 1 87 ? -9.778 -11.557 6.017 1.00 94.31 87 VAL A N 1
ATOM 649 C CA . VAL A 1 87 ? -11.060 -10.938 5.663 1.00 94.31 87 VAL A CA 1
ATOM 650 C C . VAL A 1 87 ? -11.402 -11.267 4.210 1.00 94.31 87 VAL A C 1
ATOM 652 O O . VAL A 1 87 ? -10.513 -11.310 3.358 1.00 94.31 87 VAL A O 1
ATOM 655 N N . LEU A 1 88 ? -12.679 -11.497 3.907 1.00 96.19 88 LEU A N 1
ATOM 656 C CA . LEU A 1 88 ? -13.131 -11.788 2.543 1.00 96.19 88 LEU A CA 1
ATOM 657 C C . LEU A 1 88 ? -13.515 -10.500 1.796 1.00 96.19 88 LEU A C 1
ATOM 659 O O . LEU A 1 88 ? -13.876 -9.509 2.440 1.00 96.19 88 LEU A O 1
ATOM 663 N N . PRO A 1 89 ? -13.465 -10.494 0.449 1.00 95.62 89 PRO A N 1
ATOM 664 C CA . PRO A 1 89 ? -14.079 -9.434 -0.342 1.00 95.62 89 PRO A CA 1
ATOM 665 C C . PRO A 1 89 ? -15.564 -9.311 0.004 1.00 95.62 89 PRO A C 1
ATOM 667 O O . PRO A 1 89 ? -16.263 -10.322 0.081 1.00 95.62 89 PRO A O 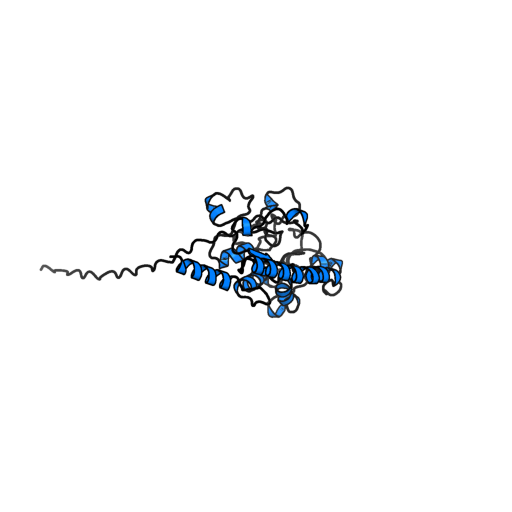1
ATOM 670 N N . TYR A 1 90 ? -16.060 -8.087 0.166 1.00 95.06 90 TYR A N 1
ATOM 671 C CA . TYR A 1 90 ? -17.464 -7.803 0.457 1.00 95.06 90 TYR A CA 1
ATOM 672 C C . TYR A 1 90 ? -18.419 -8.437 -0.564 1.00 95.06 90 TYR A C 1
ATOM 674 O O . TYR A 1 90 ? -19.498 -8.900 -0.207 1.00 95.06 90 TYR A O 1
ATOM 682 N N . LEU A 1 91 ? -18.010 -8.482 -1.833 1.00 91.88 91 LEU A N 1
ATOM 683 C CA . LEU A 1 91 ? -18.806 -9.053 -2.922 1.00 91.88 91 LEU A CA 1
ATOM 684 C C . LEU A 1 91 ? -18.662 -10.578 -3.062 1.00 91.88 91 LEU A C 1
ATOM 686 O O . LEU A 1 91 ? -19.262 -11.163 -3.964 1.00 91.88 91 LEU A O 1
ATOM 690 N N . SER A 1 92 ? -17.876 -11.231 -2.199 1.00 95.44 92 SER A N 1
ATOM 691 C CA . SER A 1 92 ? -17.701 -12.682 -2.238 1.00 95.44 92 SER A CA 1
ATOM 692 C C . SER A 1 92 ? -18.983 -13.407 -1.810 1.00 95.44 92 SER A C 1
ATOM 694 O O . SER A 1 92 ? -19.527 -13.094 -0.752 1.00 95.44 92 SER A O 1
ATOM 696 N N . PRO A 1 93 ? -19.439 -14.440 -2.546 1.00 94.31 93 PRO A N 1
ATOM 697 C CA . PRO A 1 93 ? -20.558 -15.277 -2.110 1.00 94.31 93 PRO A CA 1
ATOM 698 C C . PRO A 1 93 ? -20.232 -16.107 -0.858 1.00 94.31 93 PRO A C 1
ATOM 700 O O . PRO A 1 93 ? -21.142 -16.626 -0.220 1.00 94.31 93 PRO A O 1
ATOM 703 N N . GLU A 1 94 ? -18.949 -16.242 -0.511 1.00 94.50 94 GLU A N 1
ATOM 704 C CA . GLU A 1 94 ? -18.487 -16.921 0.706 1.00 94.50 94 GLU A CA 1
ATOM 705 C C . GLU A 1 94 ? -18.576 -16.028 1.954 1.00 94.50 94 GLU A C 1
ATOM 707 O O . GLU A 1 94 ? -18.410 -16.519 3.070 1.00 94.50 94 GLU A O 1
ATOM 712 N N . LEU A 1 95 ? -18.825 -14.721 1.793 1.00 94.25 95 LEU A N 1
ATOM 713 C CA . LEU A 1 95 ? -19.011 -13.808 2.916 1.00 94.25 95 LEU A CA 1
ATOM 714 C C . LEU A 1 95 ? -20.429 -13.959 3.487 1.00 94.25 95 LEU A C 1
ATOM 716 O O . LEU A 1 95 ? -21.355 -13.231 3.130 1.00 94.25 95 LEU A O 1
ATOM 720 N N . ASP A 1 96 ? -20.588 -14.928 4.383 1.00 93.38 96 ASP A N 1
ATOM 721 C CA . ASP A 1 96 ? -21.811 -15.146 5.151 1.00 93.38 96 ASP A CA 1
ATOM 722 C C . ASP A 1 96 ? -21.829 -14.362 6.481 1.00 93.38 96 ASP A C 1
ATOM 724 O O . ASP A 1 96 ? -20.950 -13.547 6.776 1.00 93.38 96 ASP A O 1
ATOM 728 N N . GLY A 1 97 ? -22.875 -14.578 7.286 1.00 89.38 97 GLY A N 1
ATOM 729 C CA . GLY A 1 97 ? -23.056 -13.885 8.562 1.00 89.38 97 GLY A CA 1
ATOM 730 C C . GLY A 1 97 ? -21.939 -14.152 9.572 1.00 89.38 97 GLY A C 1
ATOM 731 O O . GLY A 1 97 ? -21.541 -13.224 10.272 1.00 89.38 97 GLY A O 1
ATOM 732 N N . ASP A 1 98 ? -21.400 -15.372 9.614 1.00 90.56 98 ASP A N 1
ATOM 733 C CA . ASP A 1 98 ? -20.333 -15.739 10.547 1.00 90.56 98 ASP A CA 1
ATOM 734 C C . ASP A 1 98 ? -18.995 -15.150 10.084 1.00 90.56 98 ASP A C 1
ATOM 736 O O . ASP A 1 98 ? -18.250 -14.583 10.888 1.00 90.56 98 ASP A O 1
ATOM 740 N N . LYS A 1 99 ? -18.711 -15.186 8.776 1.00 91.69 99 LYS A N 1
ATOM 741 C CA . LYS A 1 99 ? -17.527 -14.532 8.197 1.00 91.69 99 LYS A CA 1
ATOM 742 C C . LYS A 1 99 ? -17.568 -13.013 8.356 1.00 91.69 99 LYS A C 1
ATOM 744 O O . LYS A 1 99 ? -16.534 -12.411 8.636 1.00 91.69 99 LYS A O 1
ATOM 749 N N . MET A 1 100 ? -18.746 -12.393 8.292 1.00 90.94 100 MET A N 1
ATOM 750 C CA . MET A 1 100 ? -18.908 -10.957 8.550 1.00 90.94 100 MET A CA 1
ATOM 751 C C . MET A 1 100 ? -18.520 -10.556 9.987 1.00 90.94 100 MET A C 1
ATOM 753 O O . MET A 1 100 ? -18.112 -9.415 10.206 1.00 90.94 100 MET A O 1
ATOM 757 N N . LEU A 1 101 ? -18.590 -11.471 10.966 1.00 90.50 101 LEU A N 1
ATOM 758 C CA . LEU A 1 101 ? -18.130 -11.207 12.339 1.00 90.50 101 LEU A CA 1
ATOM 759 C C . LEU A 1 101 ? -16.600 -11.128 12.448 1.00 90.50 101 LEU A C 1
ATOM 761 O O . LEU A 1 101 ? -16.093 -10.440 13.334 1.00 90.50 101 LEU A O 1
ATOM 765 N N . VAL A 1 102 ? -15.865 -11.788 11.546 1.00 91.25 102 VAL A N 1
ATOM 766 C CA . VAL A 1 102 ? -14.408 -11.606 11.391 1.00 91.25 102 VAL A CA 1
ATOM 767 C C . VAL A 1 102 ? -14.108 -10.262 10.725 1.00 91.25 102 VAL A C 1
ATOM 769 O O . VAL A 1 102 ? -13.099 -9.625 11.025 1.00 91.25 102 VAL A O 1
ATOM 772 N N . GLY A 1 103 ? -15.006 -9.808 9.853 1.00 93.31 103 GLY A N 1
ATOM 773 C CA . GLY A 1 103 ? -14.933 -8.540 9.144 1.00 93.31 103 GLY A CA 1
ATOM 774 C C . GLY A 1 103 ? -15.051 -8.715 7.631 1.00 93.31 103 GLY A C 1
ATOM 775 O O . GLY A 1 103 ? -15.304 -9.808 7.128 1.00 93.31 103 GLY A O 1
ATOM 776 N N . ALA A 1 104 ? -14.885 -7.622 6.891 1.00 95.25 104 ALA A N 1
ATOM 777 C CA . ALA A 1 104 ? -15.033 -7.614 5.440 1.00 95.25 104 ALA A CA 1
ATOM 778 C C . ALA A 1 104 ? -14.126 -6.574 4.786 1.00 95.25 104 ALA A C 1
ATOM 780 O O . ALA A 1 104 ? -13.854 -5.505 5.342 1.00 95.25 104 ALA A O 1
ATOM 781 N N . ASN A 1 105 ? -13.693 -6.878 3.569 1.00 96.19 105 ASN A N 1
ATOM 782 C CA . ASN A 1 105 ? -12.931 -5.962 2.747 1.00 96.19 105 ASN A CA 1
ATOM 783 C C . ASN A 1 105 ? -13.841 -5.298 1.713 1.00 96.19 105 ASN A C 1
ATOM 785 O O . ASN A 1 105 ? -14.396 -5.974 0.855 1.00 96.19 105 ASN A O 1
ATOM 789 N N . PHE A 1 106 ? -13.991 -3.980 1.786 1.00 93.56 106 PHE A N 1
ATOM 790 C CA . PHE A 1 106 ? -14.771 -3.145 0.870 1.00 93.56 106 PHE A CA 1
ATOM 791 C C . PHE A 1 106 ? -13.899 -2.404 -0.151 1.00 93.56 106 PHE A C 1
ATOM 793 O O . PHE A 1 106 ? -14.415 -1.590 -0.916 1.00 93.56 106 PHE A O 1
ATOM 800 N N . ALA A 1 107 ? -12.584 -2.625 -0.147 1.00 91.56 107 ALA A N 1
ATOM 801 C CA . ALA A 1 107 ? -11.681 -1.968 -1.077 1.00 91.56 107 ALA A CA 1
ATOM 802 C C . ALA A 1 107 ? -11.962 -2.372 -2.525 1.00 91.56 107 ALA A C 1
ATOM 804 O O . ALA A 1 107 ? -12.372 -3.500 -2.791 1.00 91.56 107 ALA A O 1
ATOM 805 N N . SER A 1 108 ? -11.734 -1.453 -3.458 1.00 88.50 108 SER A N 1
ATOM 806 C CA . SER A 1 108 ? -11.943 -1.701 -4.882 1.00 88.50 108 SER A CA 1
ATOM 807 C C . SER A 1 108 ? -10.892 -0.968 -5.704 1.00 88.50 108 SER A C 1
ATOM 809 O O . SER A 1 108 ? -10.721 0.247 -5.586 1.00 88.50 108 SER A O 1
ATOM 811 N N . ALA A 1 109 ? -10.178 -1.701 -6.555 1.00 80.62 109 ALA A N 1
ATOM 812 C CA . ALA A 1 109 ? -9.161 -1.107 -7.410 1.00 80.62 109 ALA A CA 1
ATOM 813 C C . ALA A 1 109 ? -9.742 -0.064 -8.378 1.00 80.62 109 ALA A C 1
ATOM 815 O O . ALA A 1 109 ? -10.779 -0.283 -9.009 1.00 80.62 109 ALA A O 1
ATOM 816 N N . GLY A 1 110 ? -9.029 1.057 -8.522 1.00 70.50 110 GLY A N 1
ATOM 817 C CA . GLY A 1 110 ? -9.426 2.187 -9.366 1.00 70.50 110 GLY A CA 1
ATOM 818 C C . GLY A 1 110 ? -10.219 3.286 -8.647 1.00 70.50 110 GLY A C 1
ATOM 819 O O . GLY A 1 110 ? -10.572 4.279 -9.282 1.00 70.50 110 GLY A O 1
ATOM 820 N N . VAL A 1 111 ? -10.488 3.147 -7.345 1.00 72.81 111 VAL A N 1
ATOM 821 C CA . VAL A 1 111 ? -11.067 4.223 -6.524 1.00 72.81 111 VAL A CA 1
ATOM 822 C C . VAL A 1 111 ? -10.029 5.330 -6.288 1.00 72.81 111 VAL A C 1
ATOM 824 O O . VAL A 1 111 ? -8.870 5.052 -6.001 1.00 72.81 111 VAL A O 1
ATOM 827 N N . GLY A 1 112 ? -10.449 6.594 -6.418 1.00 63.19 112 GLY A N 1
ATOM 828 C CA . GLY A 1 112 ? -9.615 7.782 -6.191 1.00 63.19 112 GLY A CA 1
ATOM 829 C C . GLY A 1 112 ? -10.018 8.596 -4.952 1.00 63.19 112 GLY A C 1
ATOM 830 O O . GLY A 1 112 ? -11.020 8.318 -4.301 1.00 63.19 112 GLY A O 1
ATOM 831 N N . ILE A 1 113 ? -9.257 9.656 -4.661 1.00 59.62 113 ILE A N 1
ATOM 832 C CA . ILE A 1 113 ? -9.312 10.457 -3.413 1.00 59.62 113 ILE A CA 1
ATOM 833 C C . ILE A 1 113 ? -10.461 11.506 -3.393 1.00 59.62 113 ILE A C 1
ATOM 835 O O . ILE A 1 113 ? -10.510 12.370 -2.524 1.00 59.62 113 ILE A O 1
ATOM 839 N N . LEU A 1 114 ? -11.385 11.512 -4.362 1.00 51.56 114 LEU A N 1
ATOM 840 C CA . LEU A 1 114 ? -12.325 12.634 -4.543 1.00 51.56 114 LEU A CA 1
ATOM 841 C C . LEU A 1 114 ? -13.240 12.883 -3.324 1.00 51.56 114 LEU A C 1
ATOM 843 O O . LEU A 1 114 ? -13.814 11.961 -2.754 1.00 51.56 114 LEU A O 1
ATOM 847 N N . ASN A 1 115 ? -13.424 14.166 -2.980 1.00 46.09 115 ASN A N 1
ATOM 848 C CA . ASN A 1 115 ? -14.170 14.641 -1.802 1.00 46.09 115 ASN A CA 1
ATOM 849 C C . ASN A 1 115 ? -15.638 14.188 -1.740 1.00 46.09 115 ASN A C 1
ATOM 851 O O . ASN A 1 115 ? -16.205 14.112 -0.649 1.00 46.09 115 ASN A O 1
ATOM 855 N N . ASP A 1 116 ? -16.255 13.891 -2.885 1.00 44.59 116 ASP A N 1
ATOM 856 C CA . ASP A 1 116 ? -17.691 13.606 -2.978 1.00 44.59 116 ASP A CA 1
ATOM 857 C C . ASP A 1 116 ? -18.096 12.311 -2.244 1.00 44.59 116 ASP A C 1
ATOM 859 O O . ASP A 1 116 ? -19.269 12.128 -1.914 1.00 44.59 116 ASP A O 1
ATOM 863 N N . THR A 1 117 ? -17.136 11.437 -1.916 1.00 46.44 117 THR A N 1
ATOM 864 C CA . THR A 1 117 ? -17.359 10.179 -1.179 1.00 46.44 117 THR A CA 1
ATOM 865 C C . THR A 1 117 ? -17.029 10.268 0.319 1.00 46.44 117 THR A C 1
ATOM 867 O O . THR A 1 117 ? -17.507 9.446 1.099 1.00 46.44 117 THR A O 1
ATOM 870 N N . GLY A 1 118 ? -16.271 11.281 0.764 1.00 43.09 118 GLY A N 1
ATOM 871 C CA . GLY A 1 118 ? -15.753 11.377 2.140 1.00 43.09 118 GLY A CA 1
ATOM 872 C C . GLY A 1 118 ? -16.735 11.922 3.188 1.00 43.09 118 GLY A C 1
ATOM 873 O O . GLY A 1 118 ? -16.477 11.822 4.386 1.00 43.09 118 GLY A O 1
ATOM 874 N N . ILE A 1 119 ? -17.866 12.500 2.767 1.00 44.69 119 ILE A N 1
ATOM 875 C CA . ILE A 1 119 ? -18.816 13.189 3.666 1.00 44.69 119 ILE A CA 1
ATOM 876 C C . ILE A 1 119 ? -19.864 12.225 4.259 1.00 44.69 119 ILE A C 1
ATOM 878 O O . ILE A 1 119 ? -20.468 12.529 5.289 1.00 44.69 119 ILE A O 1
ATOM 882 N N . GLN A 1 120 ? -20.083 11.056 3.648 1.00 37.31 120 GLN A N 1
ATOM 883 C CA . GLN A 1 120 ? -21.233 10.200 3.977 1.00 37.31 120 GLN A CA 1
ATOM 884 C C . GLN A 1 120 ? -20.998 9.206 5.128 1.00 37.31 120 GLN A C 1
ATOM 886 O O . GLN A 1 120 ? -21.973 8.726 5.701 1.00 37.31 120 GLN A O 1
ATOM 891 N N . PHE A 1 121 ? -19.750 8.946 5.543 1.00 45.31 121 PHE A N 1
ATOM 892 C CA . PHE A 1 121 ? -19.455 7.965 6.596 1.00 45.31 121 PHE A CA 1
ATOM 893 C C . PHE A 1 121 ? -18.535 8.522 7.684 1.00 45.31 121 PHE A C 1
ATOM 895 O O . PHE A 1 121 ? -17.311 8.509 7.575 1.00 45.31 121 PHE A O 1
ATOM 902 N N . ARG A 1 122 ? -19.128 8.953 8.801 1.00 59.84 122 ARG A N 1
ATOM 903 C CA . ARG A 1 122 ? -18.383 9.194 10.042 1.00 59.84 122 ARG A CA 1
ATOM 904 C C . ARG A 1 122 ? -18.194 7.863 10.765 1.00 59.84 122 ARG A C 1
ATOM 906 O O . ARG A 1 122 ? -19.000 7.500 11.615 1.00 59.84 122 ARG A O 1
ATOM 913 N N . LEU A 1 123 ? -17.138 7.123 10.415 1.00 60.72 123 LEU A N 1
ATOM 914 C CA . LEU A 1 123 ? -16.849 5.791 10.978 1.00 60.72 123 LEU A CA 1
ATOM 915 C C . LEU A 1 123 ? -16.903 5.767 12.517 1.00 60.72 123 LEU A C 1
ATOM 917 O O . LEU A 1 123 ? -17.417 4.816 13.102 1.00 60.72 123 LEU A O 1
ATOM 921 N N . TYR A 1 124 ? -16.436 6.831 13.179 1.00 57.50 124 TYR A N 1
ATOM 922 C CA . TYR A 1 124 ? -16.523 6.964 14.636 1.00 57.50 124 TYR A CA 1
ATOM 923 C C . TYR A 1 124 ? -17.969 6.989 15.163 1.00 57.50 124 TYR A C 1
ATOM 925 O O . TYR A 1 124 ? -18.283 6.296 16.139 1.00 57.50 124 TYR A O 1
ATOM 933 N N . ASP A 1 125 ? -18.853 7.741 14.499 1.00 66.31 125 ASP A N 1
ATOM 934 C CA . ASP A 1 125 ? -20.274 7.856 14.856 1.00 66.31 125 ASP A CA 1
ATOM 935 C C . ASP A 1 125 ? -21.009 6.524 14.630 1.00 66.31 125 ASP A C 1
ATOM 937 O O . ASP A 1 125 ? -21.969 6.213 15.330 1.00 66.31 125 ASP A O 1
ATOM 941 N N . LEU A 1 126 ? -20.497 5.694 13.716 1.00 68.06 126 LEU A N 1
ATOM 942 C CA . LEU A 1 126 ? -20.948 4.319 13.481 1.00 68.06 126 LEU A CA 1
ATOM 943 C C . LEU A 1 1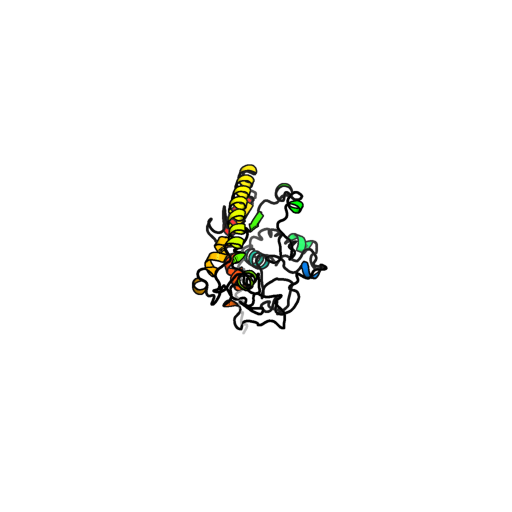26 ? -20.353 3.299 14.467 1.00 68.06 126 LEU A C 1
ATOM 945 O O . LEU A 1 126 ? -20.601 2.103 14.342 1.00 68.06 126 LEU A O 1
ATOM 949 N N . GLY A 1 127 ? -19.587 3.751 15.462 1.00 75.81 127 GLY A N 1
ATOM 950 C CA . GLY A 1 127 ? -19.056 2.898 16.523 1.00 75.81 127 GLY A CA 1
ATOM 951 C C . GLY A 1 127 ? -17.599 2.476 16.347 1.00 75.81 127 GLY A C 1
ATOM 952 O O . GLY A 1 127 ? -17.078 1.805 17.239 1.00 75.81 127 GLY A O 1
ATOM 953 N N . ALA A 1 128 ? -16.904 2.889 15.280 1.00 78.50 128 ALA A N 1
ATOM 954 C CA . ALA A 1 128 ? -15.479 2.598 15.143 1.00 78.50 128 ALA A CA 1
ATOM 955 C C . ALA A 1 128 ? -14.687 3.250 16.290 1.00 78.50 128 ALA A C 1
ATOM 957 O O . ALA A 1 128 ? -14.921 4.402 16.670 1.00 78.50 128 ALA A O 1
ATOM 958 N N . ARG A 1 129 ? -13.762 2.490 16.881 1.00 83.19 129 ARG A N 1
ATOM 959 C CA . ARG A 1 129 ? -12.912 2.949 17.998 1.00 83.19 129 ARG A CA 1
ATOM 960 C C . ARG A 1 129 ? -11.426 2.912 17.680 1.00 83.19 129 ARG A C 1
ATOM 962 O O . ARG A 1 129 ? -10.670 3.591 18.364 1.00 83.19 129 ARG A O 1
ATOM 969 N N . ARG A 1 130 ? -11.036 2.159 16.650 1.00 88.69 130 ARG A N 1
ATOM 970 C CA . ARG A 1 130 ? -9.691 2.099 16.076 1.00 88.69 130 ARG A CA 1
ATOM 971 C C . ARG A 1 130 ? -9.828 2.178 14.562 1.00 88.69 130 ARG A C 1
ATOM 973 O O . ARG A 1 130 ? -10.527 1.357 13.977 1.00 88.69 130 ARG A O 1
ATOM 980 N N . VAL A 1 131 ? -9.205 3.179 13.953 1.00 91.06 131 VAL A N 1
ATOM 981 C CA . VAL A 1 131 ? -9.221 3.405 12.506 1.00 91.06 131 VAL A CA 1
ATOM 982 C C . VAL A 1 131 ? -7.786 3.632 12.055 1.00 91.06 131 VAL A C 1
ATOM 984 O O . VAL A 1 131 ? -7.181 4.650 12.382 1.00 91.06 131 VAL A O 1
ATOM 987 N N . LEU A 1 132 ? -7.240 2.670 11.316 1.00 93.12 132 LEU A N 1
ATOM 988 C CA . LEU A 1 132 ? -5.939 2.809 10.676 1.00 93.12 132 LEU A CA 1
ATOM 989 C C . LEU A 1 132 ? -6.115 3.570 9.360 1.00 93.12 132 LEU A C 1
ATOM 991 O O . LEU A 1 132 ? -6.927 3.170 8.527 1.00 93.12 132 LEU A O 1
ATOM 995 N N . VAL A 1 133 ? -5.365 4.650 9.167 1.00 94.06 133 VAL A N 1
ATOM 996 C CA . VAL A 1 133 ? -5.463 5.510 7.984 1.00 94.06 133 VAL A CA 1
ATOM 997 C C . VAL A 1 133 ? -4.104 5.578 7.305 1.00 94.06 133 VAL A C 1
ATOM 999 O O . VAL A 1 133 ? -3.141 6.085 7.877 1.00 94.06 133 VAL A O 1
ATOM 1002 N N . GLN A 1 134 ? -4.020 5.059 6.084 1.00 93.62 134 GLN A N 1
ATOM 1003 C CA . GLN A 1 134 ? -2.790 5.092 5.302 1.00 93.62 134 GLN A CA 1
ATOM 1004 C C . GLN A 1 134 ? -2.643 6.439 4.593 1.00 93.62 134 GLN A C 1
ATOM 1006 O O . GLN A 1 134 ? -3.569 6.905 3.932 1.00 93.62 134 GLN A O 1
ATOM 1011 N N . GLY A 1 135 ? -1.475 7.067 4.741 1.00 91.81 135 GLY A N 1
ATOM 1012 C CA . GLY A 1 135 ? -1.056 8.157 3.869 1.00 91.81 135 GLY A CA 1
ATOM 1013 C C . GLY A 1 135 ? -0.710 7.655 2.467 1.00 91.81 135 GLY A C 1
ATOM 1014 O O . GLY A 1 135 ? -0.676 6.457 2.194 1.00 91.81 135 GLY A O 1
ATOM 1015 N N . VAL A 1 136 ? -0.407 8.590 1.580 1.00 92.31 136 VAL A N 1
ATOM 1016 C CA . VAL A 1 136 ? -0.001 8.315 0.201 1.00 92.31 136 VAL A CA 1
ATOM 1017 C C . VAL A 1 136 ? 1.485 7.944 0.169 1.00 92.31 136 VAL A C 1
ATOM 1019 O O . VAL A 1 136 ? 2.300 8.586 0.834 1.00 92.31 136 VAL A O 1
ATOM 1022 N N . GLY A 1 137 ? 1.840 6.890 -0.569 1.00 93.50 137 GLY A N 1
ATOM 1023 C CA . GLY A 1 137 ? 3.234 6.505 -0.816 1.00 93.50 137 GLY A CA 1
ATOM 1024 C C . GLY A 1 137 ? 3.946 7.405 -1.845 1.00 93.50 137 GLY A C 1
ATOM 1025 O O . GLY A 1 137 ? 3.352 8.354 -2.356 1.00 93.50 137 GLY A O 1
ATOM 1026 N N . PRO A 1 138 ? 5.207 7.104 -2.190 1.00 94.25 138 PRO A N 1
ATOM 1027 C CA . PRO A 1 138 ? 5.987 7.855 -3.171 1.00 94.25 138 PRO A CA 1
ATOM 1028 C C . PRO A 1 138 ? 5.526 7.583 -4.611 1.00 94.25 138 PRO A C 1
ATOM 1030 O O . PRO A 1 138 ? 6.130 6.790 -5.332 1.00 94.25 138 PRO A O 1
ATOM 1033 N N . ILE A 1 139 ? 4.453 8.251 -5.044 1.00 91.50 139 ILE A N 1
ATOM 1034 C CA . ILE A 1 139 ? 3.858 8.062 -6.379 1.00 91.50 139 ILE A CA 1
ATOM 1035 C C . ILE A 1 139 ? 4.885 8.279 -7.498 1.00 91.50 139 ILE A C 1
ATOM 1037 O O . ILE A 1 139 ? 4.952 7.481 -8.422 1.00 91.50 139 ILE A O 1
ATOM 1041 N N . GLY A 1 140 ? 5.732 9.304 -7.409 1.00 95.50 140 GLY A N 1
ATOM 1042 C CA . GLY A 1 140 ? 6.742 9.599 -8.431 1.00 95.50 140 GLY A CA 1
ATOM 1043 C C . GLY A 1 140 ? 7.867 8.565 -8.530 1.00 95.50 140 GLY A C 1
ATOM 1044 O O . GLY A 1 140 ? 8.688 8.665 -9.438 1.00 95.50 140 GLY A O 1
ATOM 1045 N N . CYS A 1 141 ? 7.932 7.600 -7.609 1.00 97.06 141 CYS A N 1
ATOM 1046 C CA . CYS A 1 141 ? 8.942 6.544 -7.596 1.00 97.06 141 CYS A CA 1
ATOM 1047 C C . CYS A 1 141 ? 8.429 5.193 -8.116 1.00 97.06 141 CYS A C 1
ATOM 1049 O O . CYS A 1 141 ? 9.225 4.264 -8.243 1.00 97.06 141 CYS A O 1
ATOM 1051 N N . VAL A 1 142 ? 7.129 5.041 -8.392 1.00 96.88 142 VAL A N 1
ATOM 1052 C CA . VAL A 1 142 ? 6.602 3.753 -8.871 1.00 96.88 142 VAL A CA 1
ATOM 1053 C C . VAL A 1 142 ? 7.080 3.470 -10.303 1.00 96.88 142 VAL A C 1
ATOM 1055 O O . VAL A 1 142 ? 7.250 4.412 -11.086 1.00 96.88 142 VAL A O 1
ATOM 1058 N N . PRO A 1 143 ? 7.272 2.197 -10.699 1.00 98.19 143 PRO A N 1
ATOM 1059 C CA . PRO A 1 143 ? 7.834 1.859 -12.006 1.00 98.19 143 PRO A CA 1
ATOM 1060 C C . PRO A 1 143 ? 7.087 2.469 -13.200 1.00 98.19 143 PRO A C 1
ATOM 1062 O O . PRO A 1 143 ? 7.730 2.811 -14.193 1.00 98.19 143 PRO A O 1
ATOM 1065 N N . ALA A 1 144 ? 5.762 2.646 -13.115 1.00 96.50 144 ALA A N 1
ATOM 1066 C CA . ALA A 1 144 ? 4.974 3.322 -14.150 1.00 96.50 144 ALA A CA 1
ATOM 1067 C C . ALA A 1 144 ? 5.440 4.762 -14.394 1.00 96.50 144 ALA A C 1
ATOM 1069 O O . ALA A 1 144 ? 5.711 5.151 -15.532 1.00 96.50 144 ALA A O 1
ATOM 1070 N N . GLU A 1 145 ? 5.592 5.535 -13.320 1.00 97.00 145 GLU A N 1
ATOM 1071 C CA . GLU A 1 145 ? 6.006 6.934 -13.402 1.00 97.00 145 GLU A CA 1
ATOM 1072 C C . GLU A 1 145 ? 7.479 7.041 -13.786 1.00 97.00 145 GLU A C 1
ATOM 1074 O O . GLU A 1 145 ? 7.851 7.859 -14.627 1.00 97.00 145 GLU A O 1
ATOM 1079 N N . LEU A 1 146 ? 8.323 6.134 -13.286 1.00 97.75 146 LEU A N 1
ATOM 1080 C CA . LEU A 1 146 ? 9.706 6.041 -13.745 1.00 97.75 146 LEU A CA 1
ATOM 1081 C C . LEU A 1 146 ? 9.774 5.739 -15.247 1.00 97.75 146 LEU A C 1
ATOM 1083 O O . LEU A 1 146 ? 10.603 6.320 -15.949 1.00 97.75 146 LEU A O 1
ATOM 1087 N N . ALA A 1 147 ? 8.913 4.869 -15.780 1.00 97.19 147 ALA A N 1
ATOM 1088 C CA . ALA A 1 147 ? 8.911 4.540 -17.204 1.00 97.19 147 ALA A CA 1
ATOM 1089 C C . ALA A 1 147 ? 8.597 5.763 -18.080 1.00 97.19 147 ALA A C 1
ATOM 1091 O O . ALA A 1 147 ? 9.220 5.913 -19.137 1.00 97.19 147 ALA A O 1
ATOM 1092 N N . LEU A 1 148 ? 7.694 6.634 -17.616 1.00 95.25 148 LEU A N 1
ATOM 1093 C CA . LEU A 1 148 ? 7.226 7.831 -18.321 1.00 95.25 148 LEU A CA 1
ATOM 1094 C C . LEU A 1 148 ? 8.134 9.056 -18.132 1.00 95.25 148 LEU A C 1
ATOM 1096 O O . LEU A 1 148 ? 8.381 9.787 -19.092 1.00 95.25 148 LEU A O 1
ATOM 1100 N N . HIS A 1 149 ? 8.642 9.268 -16.919 1.00 96.12 149 HIS A N 1
ATOM 1101 C CA . HIS A 1 149 ? 9.300 10.514 -16.501 1.00 96.12 149 HIS A CA 1
ATOM 1102 C C . HIS A 1 149 ? 10.797 10.339 -16.203 1.00 96.12 149 HIS A C 1
ATOM 1104 O O . HIS A 1 149 ? 11.567 11.299 -16.217 1.00 96.12 149 HIS A O 1
ATOM 1110 N N . SER A 1 150 ? 11.217 9.101 -15.939 1.00 96.31 150 SER A N 1
ATOM 1111 C CA . SER A 1 150 ? 12.593 8.692 -15.659 1.00 96.31 150 SER A CA 1
ATOM 1112 C C . SER A 1 150 ? 13.559 8.896 -16.832 1.00 96.31 150 SER A C 1
ATOM 1114 O O . SER A 1 150 ? 13.138 8.696 -17.961 1.00 96.31 150 SER A O 1
ATOM 1116 N N . LEU A 1 151 ? 14.876 8.991 -16.620 1.00 93.44 151 LEU A N 1
ATOM 1117 C CA . LEU A 1 151 ? 15.886 8.401 -17.539 1.00 93.44 151 LEU A CA 1
ATOM 1118 C C . LEU A 1 151 ? 16.848 7.469 -16.791 1.00 93.44 151 LEU A C 1
ATOM 1120 O O . LEU A 1 151 ? 17.152 6.376 -17.271 1.00 93.44 151 LEU A O 1
ATOM 1124 N N . ASP A 1 152 ? 17.199 7.845 -15.571 1.00 94.06 152 ASP A N 1
ATOM 1125 C CA . ASP A 1 152 ? 18.171 7.207 -14.682 1.00 94.06 152 ASP A CA 1
ATOM 1126 C C . ASP A 1 152 ? 17.546 6.442 -13.499 1.00 94.06 152 ASP A C 1
ATOM 1128 O O . ASP A 1 152 ? 18.271 5.834 -12.718 1.00 94.06 152 ASP A O 1
ATOM 1132 N N . GLY A 1 153 ? 16.216 6.446 -13.369 1.00 94.62 153 GLY A N 1
ATOM 1133 C CA . GLY A 1 153 ? 15.504 5.836 -12.242 1.00 94.62 153 GLY A CA 1
ATOM 1134 C C . GLY A 1 153 ? 15.256 6.797 -11.079 1.00 94.62 153 GLY A C 1
ATOM 1135 O O . GLY A 1 153 ? 14.725 6.372 -10.060 1.00 94.62 153 GLY A O 1
ATOM 1136 N N . SER A 1 154 ? 15.596 8.084 -11.224 1.00 96.00 154 SER A N 1
ATOM 1137 C CA . SER A 1 154 ? 15.188 9.125 -10.276 1.00 96.00 154 SER A CA 1
ATOM 1138 C C . SER A 1 154 ? 13.670 9.307 -10.255 1.00 96.00 154 SER A C 1
ATOM 1140 O O . SER A 1 154 ? 13.024 9.240 -11.301 1.00 96.00 154 SER A O 1
ATOM 1142 N N . CYS A 1 155 ? 13.106 9.550 -9.071 1.00 96.75 155 CYS A N 1
ATOM 1143 C CA . CYS A 1 155 ? 11.675 9.785 -8.917 1.00 96.75 155 CYS A CA 1
ATOM 1144 C C . CYS A 1 155 ? 11.239 11.131 -9.509 1.00 96.75 155 CYS A C 1
ATOM 1146 O O . CYS A 1 155 ? 11.964 12.129 -9.419 1.00 96.75 155 CYS A O 1
ATOM 1148 N N . ASP A 1 156 ? 10.016 11.187 -10.036 1.00 96.62 156 ASP A N 1
ATOM 1149 C CA . ASP A 1 156 ? 9.434 12.440 -10.514 1.00 96.62 156 ASP A CA 1
ATOM 1150 C C . ASP A 1 156 ? 9.110 13.386 -9.345 1.00 96.62 156 ASP A C 1
ATOM 1152 O O . ASP A 1 156 ? 8.333 13.068 -8.441 1.00 96.62 156 ASP A O 1
ATOM 1156 N N . ARG A 1 157 ? 9.705 14.583 -9.361 1.00 94.56 157 ARG A N 1
ATOM 1157 C CA . ARG A 1 157 ? 9.572 15.552 -8.261 1.00 94.56 157 ARG A CA 1
ATOM 1158 C C . ARG A 1 157 ? 8.189 16.189 -8.172 1.00 94.56 157 ARG A C 1
ATOM 1160 O O . A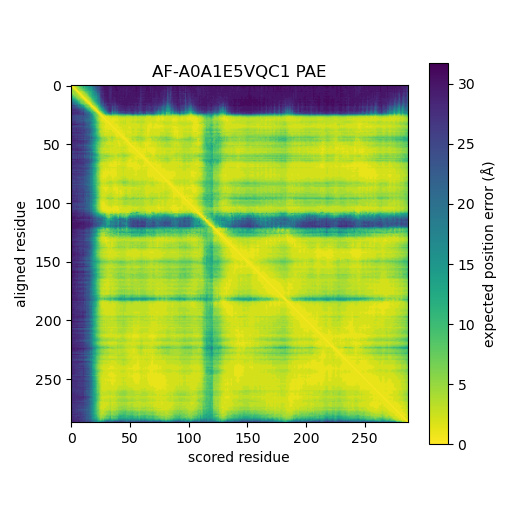RG A 1 157 ? 7.789 16.588 -7.081 1.00 94.56 157 ARG A O 1
ATOM 1167 N N . GLU A 1 158 ? 7.490 16.358 -9.289 1.00 91.94 158 GLU A N 1
ATOM 1168 C CA . GLU A 1 158 ? 6.169 16.988 -9.288 1.00 91.94 158 GLU A CA 1
ATOM 1169 C C . GLU A 1 158 ? 5.129 16.039 -8.692 1.00 91.94 158 GLU A C 1
ATOM 1171 O O . GLU A 1 158 ? 4.358 16.443 -7.817 1.00 91.94 158 GLU A O 1
ATOM 1176 N N . LEU A 1 159 ? 5.188 14.762 -9.071 1.00 91.31 159 LEU A N 1
ATOM 1177 C CA . LEU A 1 159 ? 4.342 13.718 -8.496 1.00 91.31 159 LEU A CA 1
ATOM 1178 C C . LEU A 1 159 ? 4.646 13.499 -7.009 1.00 91.31 159 LEU A C 1
ATOM 1180 O O . LEU A 1 159 ? 3.719 13.415 -6.199 1.00 91.31 159 LEU A O 1
ATOM 1184 N N . GLN A 1 160 ? 5.926 13.506 -6.618 1.00 93.88 160 GLN A N 1
ATOM 1185 C CA . GLN A 1 160 ? 6.307 13.433 -5.203 1.00 93.88 160 GLN A CA 1
ATOM 1186 C C . GLN A 1 160 ? 5.753 14.601 -4.383 1.00 93.88 160 GLN A C 1
ATOM 1188 O O . GLN A 1 160 ? 5.237 14.401 -3.280 1.00 93.88 160 GLN A O 1
ATOM 1193 N N . ARG A 1 161 ? 5.761 15.816 -4.941 1.00 92.06 161 ARG A N 1
ATOM 1194 C CA . ARG A 1 161 ? 5.261 17.012 -4.252 1.00 92.06 161 ARG A CA 1
ATOM 1195 C C . ARG A 1 161 ? 3.786 16.895 -3.861 1.00 92.06 161 ARG A C 1
ATOM 1197 O O . ARG A 1 161 ? 3.384 17.448 -2.837 1.00 92.06 161 ARG A O 1
ATOM 1204 N N . ALA A 1 162 ? 2.968 16.195 -4.648 1.00 88.31 162 ALA A N 1
ATOM 1205 C CA . ALA A 1 162 ? 1.561 15.981 -4.314 1.00 88.31 162 ALA A CA 1
ATOM 1206 C C . ALA A 1 162 ? 1.405 15.177 -3.010 1.00 88.31 162 ALA A C 1
ATOM 1208 O O . ALA A 1 162 ? 0.674 15.603 -2.110 1.00 88.31 162 ALA A O 1
ATOM 1209 N N . ALA A 1 163 ? 2.147 14.073 -2.870 1.00 88.06 163 ALA A N 1
ATOM 1210 C CA . ALA A 1 163 ? 2.162 13.256 -1.656 1.00 88.06 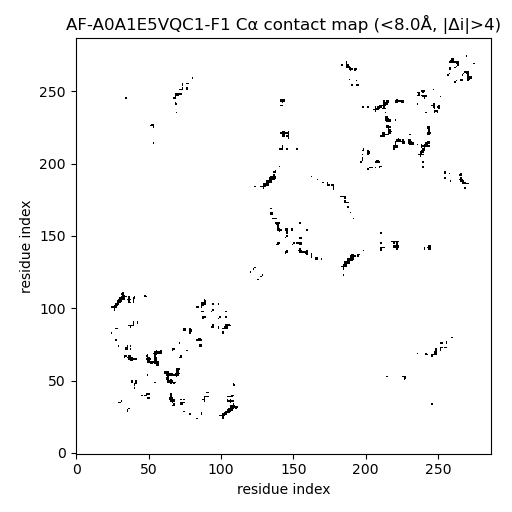163 ALA A CA 1
ATOM 1211 C C . ALA A 1 163 ? 2.737 14.029 -0.453 1.00 88.06 163 ALA A C 1
ATOM 1213 O O . ALA A 1 163 ? 2.158 14.010 0.637 1.00 88.06 163 ALA A O 1
ATOM 1214 N N . GLU A 1 164 ? 3.816 14.789 -0.667 1.00 89.44 164 GLU A N 1
ATOM 1215 C CA . GLU A 1 164 ? 4.452 15.635 0.355 1.00 89.44 164 GLU A CA 1
ATOM 1216 C C . GLU A 1 164 ? 3.530 16.742 0.886 1.00 89.44 164 GLU A C 1
ATOM 1218 O O . GLU A 1 164 ? 3.643 17.138 2.045 1.00 89.44 164 GLU A O 1
ATOM 1223 N N . MET A 1 165 ? 2.595 17.242 0.072 1.00 90.50 165 MET A N 1
ATOM 1224 C CA . MET A 1 165 ? 1.595 18.220 0.515 1.00 90.50 165 MET A CA 1
ATOM 1225 C C . MET A 1 165 ? 0.389 17.570 1.200 1.00 90.50 165 MET A C 1
ATOM 1227 O O . MET A 1 165 ? -0.175 18.156 2.129 1.00 90.50 165 MET A O 1
ATOM 1231 N N . TYR A 1 166 ? -0.033 16.395 0.731 1.00 91.31 166 TYR A N 1
ATOM 1232 C CA . TYR A 1 166 ? -1.210 15.698 1.245 1.00 91.31 166 TYR A CA 1
ATOM 1233 C C . TYR A 1 166 ? -0.959 15.093 2.632 1.00 91.31 166 TYR A C 1
ATOM 1235 O O . TYR A 1 166 ? -1.724 15.346 3.565 1.00 91.31 166 TYR A O 1
ATOM 1243 N N . ASN A 1 167 ? 0.137 14.349 2.797 1.00 94.12 167 ASN A N 1
ATOM 1244 C CA . ASN A 1 167 ? 0.385 13.546 3.997 1.00 94.12 167 ASN A CA 1
ATOM 1245 C C . ASN A 1 167 ? 0.461 14.364 5.300 1.00 94.12 167 ASN A C 1
ATOM 1247 O O . ASN A 1 167 ? -0.203 13.983 6.266 1.00 94.12 167 ASN A O 1
ATOM 1251 N N . PRO A 1 168 ? 1.174 15.507 5.378 1.00 93.31 168 PRO A N 1
ATOM 1252 C CA . PRO A 1 168 ? 1.201 16.304 6.606 1.00 93.31 168 PRO A CA 1
ATOM 1253 C C . PRO A 1 168 ? -0.178 16.850 6.996 1.00 93.31 168 PRO A C 1
ATOM 1255 O O . PRO A 1 168 ? -0.501 16.930 8.180 1.00 93.31 168 PRO A O 1
ATOM 1258 N N . ARG A 1 169 ? -1.016 17.194 6.008 1.00 93.38 169 ARG A N 1
ATOM 1259 C CA . ARG A 1 169 ? -2.386 17.675 6.251 1.00 93.38 169 ARG A CA 1
ATOM 1260 C C . ARG A 1 169 ? -3.289 16.559 6.750 1.00 93.38 169 ARG A C 1
ATOM 1262 O O . ARG A 1 169 ? -4.065 16.796 7.670 1.00 93.38 169 ARG A O 1
ATOM 1269 N N . LEU A 1 170 ? -3.153 15.359 6.184 1.00 92.56 170 LEU A N 1
ATOM 1270 C CA . LEU A 1 170 ? -3.829 14.172 6.693 1.00 92.56 170 LEU A CA 1
ATOM 1271 C C . LEU A 1 170 ? -3.471 13.956 8.167 1.00 92.56 170 LEU A C 1
ATOM 1273 O O . LEU A 1 170 ? -4.366 13.891 9.000 1.00 92.56 170 LEU A O 1
ATOM 1277 N N . MET A 1 171 ? -2.181 13.936 8.513 1.00 92.31 171 MET A N 1
ATOM 1278 C CA . MET A 1 171 ? -1.750 13.724 9.900 1.00 92.31 171 MET A CA 1
ATOM 1279 C C . MET A 1 171 ? -2.253 14.817 10.856 1.00 92.31 171 MET A C 1
ATOM 1281 O O . MET A 1 171 ? -2.675 14.494 11.966 1.00 92.31 171 MET A O 1
ATOM 1285 N N . SER A 1 172 ? -2.276 16.086 10.424 1.00 92.62 172 SER A N 1
ATOM 1286 C CA . SER A 1 172 ? -2.876 17.184 11.203 1.00 92.62 172 SER A CA 1
ATOM 1287 C C . SER A 1 172 ? -4.362 16.942 11.461 1.00 92.62 172 SER A C 1
ATOM 1289 O O . SER A 1 172 ? -4.802 17.003 12.606 1.00 92.62 172 SER A O 1
ATOM 1291 N N . LEU A 1 173 ? -5.122 16.589 10.418 1.00 92.75 173 LEU A N 1
ATOM 1292 C CA . LEU A 1 173 ? -6.551 16.297 10.525 1.00 92.75 173 LEU A CA 1
ATOM 1293 C C . LEU A 1 173 ? -6.819 15.131 11.486 1.00 92.75 173 LEU A C 1
ATOM 1295 O O . LEU A 1 173 ? -7.715 15.223 12.320 1.00 92.75 173 LEU A O 1
ATOM 1299 N N . LEU A 1 174 ? -6.042 14.047 11.407 1.00 92.19 174 LEU A N 1
ATOM 1300 C CA . LEU A 1 174 ? -6.191 12.914 12.328 1.00 92.19 174 LEU A CA 1
ATOM 1301 C C . LEU A 1 174 ? -5.897 13.323 13.779 1.00 92.19 174 LEU A C 1
ATOM 1303 O O . LEU A 1 174 ? -6.608 12.897 14.690 1.00 92.19 174 LEU A O 1
ATOM 1307 N N . GLY A 1 175 ? -4.894 14.179 13.996 1.00 91.62 175 GLY A N 1
ATOM 1308 C CA . GLY A 1 175 ? -4.590 14.753 15.307 1.00 91.62 175 GLY A CA 1
ATOM 1309 C C . GLY A 1 175 ? -5.730 15.616 15.856 1.00 91.62 175 GLY A C 1
ATOM 1310 O O . GLY A 1 175 ? -6.124 15.451 17.009 1.00 91.62 175 GLY A O 1
ATOM 1311 N N . GLU A 1 176 ? -6.304 16.487 15.025 1.00 91.06 176 GLU A N 1
ATOM 1312 C CA . GLU A 1 176 ? -7.462 17.321 15.375 1.00 91.06 176 GLU A CA 1
ATOM 1313 C C . GLU A 1 176 ? -8.698 16.474 15.706 1.00 91.06 176 GLU A C 1
ATOM 1315 O O . GLU A 1 176 ? -9.379 16.738 16.699 1.00 91.06 176 GLU A O 1
ATOM 1320 N N . LEU A 1 177 ? -8.961 15.420 14.927 1.00 89.69 177 LEU A N 1
ATOM 1321 C CA . LEU A 1 177 ? -10.050 14.478 15.188 1.00 89.69 177 LEU A CA 1
ATOM 1322 C C . LEU A 1 177 ? -9.844 13.747 16.518 1.00 89.69 177 LEU A C 1
ATOM 1324 O O . LEU A 1 177 ? -10.752 13.727 17.347 1.00 89.69 177 LEU A O 1
ATOM 1328 N N . ASN A 1 178 ? -8.655 13.193 16.763 1.00 91.62 178 ASN A N 1
ATOM 1329 C CA . ASN A 1 178 ? -8.344 12.521 18.028 1.00 91.62 178 ASN A CA 1
ATOM 1330 C C . ASN A 1 178 ? -8.484 13.463 19.233 1.00 91.62 178 ASN A C 1
ATOM 1332 O O . ASN A 1 178 ? -9.057 13.076 20.255 1.00 91.62 178 ASN A O 1
ATOM 1336 N N . ALA A 1 179 ? -8.028 14.714 19.106 1.00 91.69 179 ALA A N 1
ATOM 1337 C CA . ALA A 1 179 ? -8.203 15.734 20.137 1.00 91.69 179 ALA A CA 1
ATOM 1338 C C . ALA A 1 179 ? -9.689 16.048 20.383 1.00 91.69 179 ALA A C 1
ATOM 1340 O O . ALA A 1 179 ? -10.114 16.132 21.535 1.00 91.69 179 ALA A O 1
ATOM 1341 N N . GLY A 1 180 ? -10.489 16.162 19.318 1.00 89.00 180 GLY A N 1
ATOM 1342 C CA . GLY A 1 180 ? -11.933 16.388 19.403 1.00 89.00 180 GLY A CA 1
ATOM 1343 C C . GLY A 1 180 ? -12.704 15.225 20.038 1.00 89.00 180 GLY A C 1
ATOM 1344 O O . GLY A 1 180 ? -13.660 15.456 20.776 1.00 89.00 180 GLY A O 1
ATOM 1345 N N . TYR A 1 181 ? -12.277 13.982 19.797 1.00 87.94 181 TYR A N 1
ATOM 1346 C CA . TYR A 1 181 ? -12.897 12.783 20.372 1.00 87.94 181 TYR A CA 1
ATOM 1347 C C . TYR A 1 181 ? -12.364 12.409 21.764 1.00 87.94 181 TYR A C 1
ATOM 1349 O O . TYR A 1 181 ? -12.947 11.548 22.424 1.00 87.94 181 TYR A O 1
ATOM 1357 N N . GLY A 1 182 ? -11.287 13.046 22.234 1.00 84.00 182 GLY A N 1
ATOM 1358 C CA . GLY A 1 182 ? -10.687 12.765 23.540 1.00 84.00 182 GLY A CA 1
ATOM 1359 C C . GLY A 1 182 ? -9.998 11.399 23.621 1.00 84.00 182 GLY A C 1
ATOM 1360 O O . GLY A 1 182 ? -9.969 10.789 24.692 1.00 84.00 182 GLY A O 1
ATOM 1361 N N . GLY A 1 183 ? -9.464 10.894 22.505 1.00 83.88 183 GLY A N 1
ATOM 1362 C CA . GLY A 1 183 ? -8.745 9.622 22.475 1.00 83.88 183 GLY A CA 1
ATOM 1363 C C . GLY A 1 183 ? -8.135 9.280 21.118 1.00 83.88 183 GLY A C 1
ATOM 1364 O O . GLY A 1 183 ? -8.486 9.858 20.093 1.00 83.88 183 GLY A O 1
ATOM 1365 N N . ASP A 1 184 ? -7.241 8.292 21.123 1.00 86.19 184 ASP A N 1
ATOM 1366 C CA . ASP A 1 184 ? -6.491 7.849 19.940 1.00 86.19 184 ASP A CA 1
ATOM 1367 C C . ASP A 1 184 ? -7.326 6.915 19.048 1.00 86.19 184 ASP A C 1
ATOM 1369 O O . ASP A 1 184 ? -7.073 5.711 18.956 1.00 86.19 184 ASP A O 1
ATOM 1373 N N . VAL A 1 185 ? -8.391 7.440 18.443 1.00 88.94 185 VAL A N 1
ATOM 1374 C CA . VAL A 1 185 ? -9.268 6.676 17.540 1.00 88.94 185 VAL A CA 1
ATOM 1375 C C . VAL A 1 185 ? -8.560 6.399 16.219 1.00 88.94 185 VAL A C 1
ATOM 1377 O O . VAL A 1 185 ? -8.574 5.268 15.733 1.00 88.94 185 VAL A O 1
ATOM 1380 N N . PHE A 1 186 ? -7.949 7.430 15.645 1.00 93.31 186 PHE A N 1
ATOM 1381 C CA . PHE A 1 186 ? -7.289 7.383 14.351 1.00 93.31 186 PHE A CA 1
ATOM 1382 C C . PHE A 1 186 ? -5.789 7.179 14.521 1.00 93.31 186 PHE A C 1
ATOM 1384 O O . PHE A 1 186 ? -5.132 7.904 15.270 1.00 93.31 186 PHE A O 1
ATOM 1391 N N . VAL A 1 187 ? -5.253 6.209 13.791 1.00 95.38 187 VAL A N 1
ATOM 1392 C CA . VAL A 1 187 ? -3.827 5.903 13.733 1.00 95.38 187 VAL A CA 1
ATOM 1393 C C . VAL A 1 187 ? -3.372 6.115 12.296 1.00 95.38 187 VAL A C 1
ATOM 1395 O O . VAL A 1 187 ? -3.808 5.404 11.393 1.00 95.38 187 VAL A O 1
ATOM 1398 N N . GLY A 1 188 ? -2.542 7.126 12.072 1.00 96.31 188 GLY A N 1
ATOM 1399 C CA . GLY A 1 188 ? -2.011 7.466 10.759 1.00 96.31 188 GLY A CA 1
ATOM 1400 C C . GLY A 1 188 ? -0.745 6.676 10.445 1.00 96.31 188 GLY A C 1
ATOM 1401 O O . GLY A 1 188 ? 0.158 6.597 11.278 1.00 96.31 188 GLY A O 1
ATOM 1402 N N . VAL A 1 189 ? -0.670 6.123 9.238 1.00 97.19 189 VAL A N 1
ATOM 1403 C CA . VAL A 1 189 ? 0.492 5.394 8.722 1.00 97.19 189 VAL A CA 1
ATOM 1404 C C . VAL A 1 189 ? 1.207 6.239 7.680 1.00 97.19 189 VAL A C 1
ATOM 1406 O O . VAL A 1 189 ? 0.630 6.637 6.665 1.00 97.19 189 VAL A O 1
ATOM 1409 N N . ASN A 1 190 ? 2.496 6.461 7.895 1.00 96.44 190 ASN A N 1
ATOM 1410 C CA . ASN A 1 190 ? 3.359 7.207 6.999 1.00 96.44 190 ASN A CA 1
ATOM 1411 C C . ASN A 1 190 ? 3.901 6.307 5.879 1.00 96.44 190 ASN A C 1
ATOM 1413 O O . ASN A 1 190 ? 5.067 5.906 5.880 1.00 96.44 190 ASN A O 1
ATOM 1417 N N . MET A 1 191 ? 3.043 5.997 4.905 1.00 95.44 191 MET A N 1
ATOM 1418 C CA . MET A 1 191 ? 3.409 5.143 3.769 1.00 95.44 191 MET A CA 1
ATOM 1419 C C . MET A 1 191 ? 4.560 5.718 2.945 1.00 95.44 191 MET A C 1
ATOM 1421 O O . MET A 1 191 ? 5.399 4.951 2.479 1.00 95.44 191 MET A O 1
ATOM 1425 N N . GLN A 1 192 ? 4.640 7.045 2.815 1.00 95.06 192 GLN A N 1
ATOM 1426 C CA . GLN A 1 192 ? 5.750 7.732 2.156 1.00 95.06 192 GLN A CA 1
ATOM 1427 C C . GLN A 1 192 ? 7.090 7.377 2.804 1.00 95.06 192 GLN A C 1
ATOM 1429 O O . GLN A 1 192 ? 8.023 6.985 2.108 1.00 95.06 192 GLN A O 1
ATOM 1434 N N . ARG A 1 193 ? 7.189 7.483 4.134 1.00 95.81 193 ARG A N 1
ATOM 1435 C CA . ARG A 1 193 ? 8.430 7.164 4.845 1.00 95.81 193 ARG A CA 1
ATOM 1436 C C . ARG A 1 193 ? 8.774 5.679 4.754 1.00 95.81 193 ARG A C 1
ATOM 1438 O O . ARG A 1 193 ? 9.914 5.357 4.448 1.00 95.81 193 ARG A O 1
ATOM 1445 N N . ILE A 1 194 ? 7.793 4.803 4.981 1.00 97.00 194 ILE A N 1
ATOM 1446 C CA . ILE A 1 194 ? 7.994 3.347 4.932 1.00 97.00 194 ILE A CA 1
ATOM 1447 C C . ILE A 1 194 ? 8.538 2.914 3.565 1.00 97.00 194 ILE A C 1
ATOM 1449 O O . ILE A 1 194 ? 9.461 2.112 3.508 1.00 97.00 194 ILE A O 1
ATOM 1453 N N . HIS A 1 195 ? 7.988 3.446 2.471 1.00 96.69 195 HIS A N 1
ATOM 1454 C CA . HIS A 1 195 ? 8.457 3.093 1.132 1.00 96.69 195 HIS A CA 1
ATOM 1455 C C . HIS A 1 195 ? 9.816 3.701 0.798 1.00 96.69 195 HIS A C 1
ATOM 1457 O O . HIS A 1 195 ? 10.642 3.029 0.185 1.00 96.69 195 HIS A O 1
ATOM 1463 N N . ASN A 1 196 ? 10.067 4.947 1.210 1.00 96.06 196 ASN A N 1
ATOM 1464 C CA . ASN A 1 196 ? 11.354 5.593 0.960 1.00 96.06 196 ASN A CA 1
ATOM 1465 C C . ASN A 1 196 ? 12.518 4.806 1.562 1.00 96.06 196 ASN A C 1
ATOM 1467 O O . ASN A 1 196 ? 13.553 4.705 0.923 1.00 96.06 196 ASN A O 1
ATOM 1471 N N . ASP A 1 197 ? 12.339 4.179 2.726 1.00 96.69 197 ASP A N 1
ATOM 1472 C CA . ASP A 1 197 ? 13.392 3.385 3.360 1.00 96.69 197 ASP A CA 1
ATOM 1473 C C . ASP A 1 197 ? 13.985 2.314 2.416 1.00 96.69 197 ASP A C 1
ATOM 1475 O O . ASP A 1 197 ? 15.206 2.212 2.294 1.00 96.69 197 ASP A O 1
ATOM 1479 N N . PHE A 1 198 ? 13.146 1.545 1.711 1.00 95.00 198 PHE A N 1
ATOM 1480 C CA . PHE A 1 198 ? 13.612 0.514 0.772 1.00 95.00 198 PHE A CA 1
ATOM 1481 C C . PHE A 1 198 ? 13.730 0.988 -0.684 1.00 95.00 198 PHE A C 1
ATOM 1483 O O . PHE A 1 198 ? 14.274 0.256 -1.509 1.00 95.00 198 PHE A O 1
ATOM 1490 N N . ILE A 1 199 ? 13.259 2.193 -1.015 1.00 96.25 199 ILE A N 1
ATOM 1491 C CA . ILE A 1 199 ? 13.540 2.837 -2.309 1.00 96.25 199 ILE A CA 1
ATOM 1492 C C . ILE A 1 199 ? 14.928 3.482 -2.304 1.00 96.25 199 ILE A C 1
ATOM 1494 O O . ILE A 1 199 ? 15.674 3.326 -3.271 1.00 96.25 199 ILE A 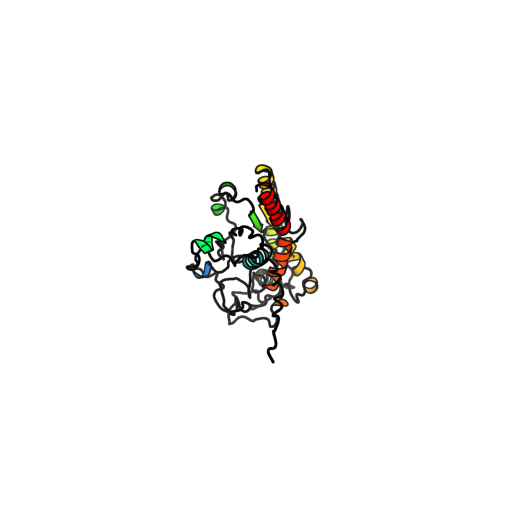O 1
ATOM 1498 N N . ASP A 1 200 ? 15.285 4.158 -1.214 1.00 96.25 200 ASP A N 1
ATOM 1499 C CA . ASP A 1 200 ? 16.545 4.888 -1.074 1.00 96.25 200 ASP A CA 1
ATOM 1500 C C . ASP A 1 200 ? 17.729 3.935 -0.827 1.00 96.25 200 ASP A C 1
ATOM 1502 O O . ASP A 1 200 ? 18.831 4.179 -1.324 1.00 96.25 200 ASP A O 1
ATOM 1506 N N . ASP A 1 201 ? 17.513 2.830 -0.101 1.00 97.19 201 ASP A N 1
ATOM 1507 C CA . ASP A 1 201 ? 18.529 1.795 0.138 1.00 97.19 201 ASP A CA 1
ATOM 1508 C C . ASP A 1 201 ? 17.951 0.366 0.038 1.00 97.19 201 ASP A C 1
ATOM 1510 O O . ASP A 1 201 ? 17.844 -0.343 1.041 1.00 97.19 201 ASP A O 1
ATOM 1514 N N . PRO A 1 202 ? 17.590 -0.115 -1.169 1.00 97.69 202 PRO A N 1
ATOM 1515 C CA . PRO A 1 202 ? 16.985 -1.439 -1.350 1.00 97.69 202 PRO A CA 1
ATOM 1516 C C . PRO A 1 202 ? 17.835 -2.575 -0.772 1.00 97.69 202 PRO A C 1
ATOM 1518 O O . PRO A 1 202 ? 17.304 -3.531 -0.201 1.00 97.69 202 PRO A O 1
ATOM 1521 N N . LYS A 1 203 ? 19.166 -2.452 -0.850 1.00 97.81 203 LYS A N 1
ATOM 1522 C CA . LYS A 1 203 ? 20.094 -3.492 -0.392 1.00 97.81 203 LYS A CA 1
ATOM 1523 C C . LYS A 1 203 ? 20.065 -3.672 1.120 1.00 97.81 203 LYS A C 1
ATOM 1525 O O . LYS A 1 203 ? 20.181 -4.809 1.575 1.00 97.81 203 LYS A O 1
ATOM 1530 N N . ALA A 1 204 ? 19.864 -2.602 1.892 1.00 98.06 204 ALA A N 1
ATOM 1531 C CA . ALA A 1 204 ? 19.699 -2.703 3.343 1.00 98.06 204 ALA A CA 1
ATOM 1532 C C . ALA A 1 204 ? 18.481 -3.551 3.749 1.00 98.06 204 ALA A C 1
ATOM 1534 O O . ALA A 1 204 ? 18.478 -4.146 4.827 1.00 98.06 204 ALA A O 1
ATOM 1535 N N . TYR A 1 205 ? 17.484 -3.661 2.868 1.00 97.69 205 TYR A N 1
ATOM 1536 C CA . TYR A 1 205 ? 16.259 -4.436 3.086 1.00 97.69 205 TYR A CA 1
ATOM 1537 C C . TYR A 1 205 ? 16.253 -5.789 2.355 1.00 97.69 205 TYR A C 1
ATOM 1539 O O . TYR A 1 205 ? 15.282 -6.544 2.449 1.00 97.69 205 TYR A O 1
ATOM 1547 N N . GLY A 1 206 ? 17.358 -6.133 1.684 1.00 97.62 206 GLY A N 1
ATOM 1548 C CA . GLY A 1 206 ? 17.514 -7.385 0.946 1.00 97.62 206 GLY A CA 1
ATOM 1549 C C . GLY A 1 206 ? 16.918 -7.371 -0.462 1.00 97.62 206 GLY A C 1
ATOM 1550 O O . GLY A 1 206 ? 16.798 -8.434 -1.061 1.00 97.62 206 GLY A O 1
ATOM 1551 N N . PHE A 1 207 ? 16.569 -6.199 -0.996 1.00 98.62 207 PHE A N 1
ATOM 1552 C CA . PHE A 1 207 ? 16.149 -6.044 -2.384 1.00 98.62 207 PHE A CA 1
ATOM 1553 C C . PHE A 1 207 ? 17.348 -5.759 -3.291 1.00 98.62 207 PHE A C 1
ATOM 1555 O O . PHE A 1 207 ? 18.277 -5.027 -2.938 1.00 98.62 207 PHE A O 1
ATOM 1562 N N . GLU A 1 208 ? 17.305 -6.299 -4.504 1.00 98.06 208 GLU A N 1
ATOM 1563 C CA . GLU A 1 208 ? 18.240 -5.945 -5.569 1.00 98.06 208 GLU A CA 1
ATOM 1564 C C . GLU A 1 208 ? 17.831 -4.642 -6.259 1.00 98.06 208 GLU A C 1
ATOM 1566 O O . GLU A 1 208 ? 18.695 -3.873 -6.687 1.00 98.06 208 GLU A O 1
ATOM 1571 N N . THR A 1 209 ? 16.524 -4.379 -6.356 1.00 97.69 209 THR A N 1
ATOM 1572 C CA . THR A 1 209 ? 15.991 -3.199 -7.038 1.00 97.69 209 THR A CA 1
ATOM 1573 C C . THR A 1 209 ? 14.700 -2.681 -6.413 1.00 97.69 209 THR A C 1
ATOM 1575 O O . THR A 1 209 ? 13.830 -3.441 -5.982 1.00 97.69 209 THR A O 1
ATOM 1578 N N . ALA A 1 210 ? 14.578 -1.354 -6.427 1.00 97.50 210 ALA A N 1
ATOM 1579 C CA . ALA A 1 210 ? 13.362 -0.624 -6.099 1.00 97.50 210 ALA A CA 1
ATOM 1580 C C . ALA A 1 210 ? 12.828 0.213 -7.269 1.00 97.50 210 ALA A C 1
ATOM 1582 O O . ALA A 1 210 ? 11.843 0.919 -7.114 1.00 97.50 210 ALA A O 1
ATOM 1583 N N . THR A 1 211 ? 13.467 0.156 -8.440 1.00 97.06 211 THR A N 1
ATOM 1584 C CA . THR A 1 211 ? 13.054 0.943 -9.613 1.00 97.06 211 THR A CA 1
ATOM 1585 C C . THR A 1 211 ? 12.419 0.083 -10.692 1.00 97.06 211 THR A C 1
ATOM 1587 O O . THR A 1 211 ? 11.610 0.584 -11.462 1.00 97.06 211 THR A O 1
ATOM 1590 N N . GLN A 1 212 ? 12.761 -1.206 -10.758 1.00 97.44 212 GLN A N 1
ATOM 1591 C CA . GLN A 1 212 ? 12.207 -2.141 -11.732 1.00 97.44 212 GLN A CA 1
ATOM 1592 C C . GLN A 1 212 ? 11.106 -2.992 -11.094 1.00 97.44 212 GLN A C 1
ATOM 1594 O O . GLN A 1 212 ? 11.280 -3.485 -9.983 1.00 97.44 212 GLN A O 1
ATOM 1599 N N . ALA A 1 213 ? 9.998 -3.192 -11.807 1.00 98.38 213 ALA A N 1
ATOM 1600 C CA . ALA A 1 213 ? 8.955 -4.137 -11.416 1.00 98.38 213 ALA A CA 1
ATOM 1601 C C . ALA A 1 213 ? 9.348 -5.583 -11.754 1.00 98.38 213 ALA A C 1
ATOM 1603 O O . ALA A 1 213 ? 9.990 -5.842 -12.779 1.00 98.38 213 ALA A O 1
ATOM 1604 N N . CYS A 1 214 ? 8.917 -6.542 -10.937 1.00 98.62 214 CYS A N 1
ATOM 1605 C CA . CYS A 1 214 ? 9.149 -7.955 -11.219 1.00 98.62 214 CYS A CA 1
ATOM 1606 C C . CYS A 1 214 ? 8.366 -8.438 -12.449 1.00 98.62 214 CYS A C 1
ATOM 1608 O O . CYS A 1 214 ? 8.921 -9.142 -13.292 1.00 98.62 214 CYS A O 1
ATOM 1610 N N . CYS A 1 215 ? 7.093 -8.065 -12.554 1.00 98.44 215 CYS A N 1
ATOM 1611 C CA . CYS A 1 215 ? 6.204 -8.398 -13.654 1.00 98.44 215 CYS A CA 1
ATOM 1612 C C . CYS A 1 215 ? 5.858 -7.147 -14.458 1.00 98.44 215 CYS A C 1
ATOM 1614 O O . CYS A 1 215 ? 5.231 -6.218 -13.951 1.00 98.44 215 CYS A O 1
ATOM 1616 N N . GLY A 1 216 ? 6.202 -7.143 -15.740 1.00 97.38 216 GLY A N 1
ATOM 1617 C CA . GLY A 1 216 ? 5.764 -6.088 -16.642 1.00 97.38 216 GLY A CA 1
ATOM 1618 C C . GLY A 1 216 ? 6.563 -6.051 -17.927 1.00 97.38 216 GLY A C 1
ATOM 1619 O O . GLY A 1 216 ? 7.151 -7.046 -18.353 1.00 97.38 216 GLY A O 1
ATOM 1620 N N . GLN A 1 217 ? 6.566 -4.897 -18.580 1.00 96.31 217 GLN A N 1
ATOM 1621 C CA . GLN A 1 217 ? 7.241 -4.739 -19.858 1.00 96.31 217 GLN A CA 1
ATOM 1622 C C . GLN A 1 217 ? 7.775 -3.328 -20.048 1.00 96.31 217 GLN A C 1
ATOM 1624 O O . GLN A 1 217 ? 7.381 -2.372 -19.375 1.00 96.31 217 GLN A O 1
ATOM 1629 N N . GLY A 1 218 ? 8.685 -3.211 -21.011 1.00 95.69 218 GLY A N 1
ATOM 1630 C CA . GLY A 1 218 ? 9.304 -1.946 -21.345 1.00 95.69 218 GLY A CA 1
ATOM 1631 C C . GLY A 1 218 ? 10.250 -1.444 -20.262 1.00 95.69 218 GLY A C 1
ATOM 1632 O O . GLY A 1 218 ? 10.821 -2.200 -19.479 1.00 95.69 218 GLY A O 1
ATOM 1633 N N . ARG A 1 219 ? 10.447 -0.130 -20.253 1.00 96.44 219 ARG A N 1
ATOM 1634 C CA . ARG A 1 219 ? 11.341 0.546 -19.325 1.00 96.44 219 ARG A CA 1
ATOM 1635 C C . ARG A 1 219 ? 10.872 0.346 -17.883 1.00 96.44 219 ARG A C 1
ATOM 1637 O O . ARG A 1 219 ? 9.689 0.498 -17.599 1.00 96.44 219 ARG A O 1
ATOM 1644 N N . PHE A 1 220 ? 11.804 -0.053 -17.015 1.00 97.75 220 PHE A N 1
ATOM 1645 C CA . PHE A 1 220 ? 11.552 -0.429 -15.617 1.00 97.75 220 PHE A CA 1
ATOM 1646 C C . PHE A 1 220 ? 10.489 -1.518 -15.403 1.00 97.75 220 PHE A C 1
ATOM 1648 O O . PHE A 1 220 ? 10.009 -1.681 -14.287 1.00 97.75 220 PHE A O 1
ATOM 1655 N N . ASN A 1 221 ? 10.106 -2.268 -16.443 1.00 97.75 221 ASN A N 1
ATOM 1656 C CA . ASN A 1 221 ? 8.907 -3.115 -16.423 1.00 97.75 221 ASN A CA 1
ATOM 1657 C C . ASN A 1 221 ? 7.628 -2.358 -15.994 1.00 97.75 221 ASN A C 1
ATOM 1659 O O . ASN A 1 221 ? 6.671 -2.971 -15.537 1.00 97.75 221 ASN A O 1
ATOM 1663 N N . GLY A 1 222 ? 7.593 -1.031 -16.147 1.00 96.38 222 GLY A N 1
ATOM 1664 C CA . GLY A 1 222 ? 6.508 -0.183 -15.651 1.00 96.38 222 GLY A CA 1
ATOM 1665 C C . GLY A 1 222 ? 5.395 0.103 -16.658 1.00 96.38 222 GLY A C 1
ATOM 1666 O O . GLY A 1 222 ? 4.468 0.838 -16.339 1.00 96.38 222 GLY A O 1
ATOM 1667 N N . MET A 1 223 ? 5.466 -0.409 -17.890 1.00 92.56 223 MET A N 1
ATOM 1668 C CA . MET A 1 223 ? 4.476 -0.071 -18.919 1.00 92.56 223 MET A CA 1
ATOM 1669 C C . MET A 1 223 ? 3.371 -1.118 -19.031 1.00 92.56 223 MET A C 1
ATOM 1671 O O . MET A 1 223 ? 3.644 -2.281 -19.295 1.00 92.56 223 MET A O 1
ATOM 1675 N N . GLY A 1 224 ? 2.110 -0.685 -18.970 1.00 85.69 224 GLY A N 1
ATOM 1676 C CA . GLY A 1 224 ? 0.941 -1.546 -19.174 1.00 85.69 224 GLY A CA 1
ATOM 1677 C C . GLY A 1 224 ? 0.676 -2.523 -18.023 1.00 85.69 224 GLY A C 1
ATOM 1678 O O . GLY A 1 224 ? 1.299 -2.457 -16.971 1.00 85.69 224 GLY A O 1
ATOM 1679 N N . LEU A 1 225 ? -0.290 -3.420 -18.227 1.00 87.19 225 LEU A N 1
ATOM 1680 C CA . LEU A 1 225 ? -0.688 -4.403 -17.217 1.00 87.19 225 LEU A CA 1
ATOM 1681 C C . LEU A 1 225 ? 0.301 -5.574 -17.156 1.00 87.19 225 LEU A C 1
ATOM 1683 O O . LEU A 1 225 ? 0.847 -5.983 -18.186 1.00 87.19 225 LEU A O 1
ATOM 1687 N N . CYS A 1 226 ? 0.472 -6.135 -15.958 1.00 94.38 226 CYS A N 1
ATOM 1688 C CA . CYS A 1 226 ? 1.141 -7.415 -15.751 1.00 94.38 226 CYS A CA 1
ATOM 1689 C C . CYS A 1 226 ? 0.231 -8.548 -16.253 1.00 94.38 226 CYS A C 1
ATOM 1691 O O . CYS A 1 226 ? -0.916 -8.686 -15.827 1.00 94.38 226 CYS A O 1
ATOM 1693 N N . THR A 1 227 ? 0.731 -9.344 -17.196 1.00 93.31 227 THR A N 1
ATOM 1694 C CA . THR A 1 227 ? 0.007 -10.456 -17.827 1.00 93.31 227 THR A CA 1
ATOM 1695 C C . THR A 1 227 ? 0.954 -11.627 -18.078 1.00 93.31 227 THR A C 1
ATOM 1697 O O . THR A 1 227 ? 2.166 -11.503 -17.935 1.00 93.31 227 THR A O 1
ATOM 1700 N N . MET A 1 228 ? 0.431 -12.756 -18.555 1.00 94.25 228 MET A N 1
ATOM 1701 C CA . MET A 1 228 ? 1.253 -13.898 -18.986 1.00 94.25 228 MET A CA 1
ATOM 1702 C C . MET A 1 228 ? 2.239 -13.589 -20.125 1.00 94.25 228 MET A C 1
ATOM 1704 O O . MET A 1 228 ? 3.159 -14.368 -20.355 1.00 94.25 228 MET A O 1
ATOM 1708 N N . MET A 1 229 ? 2.045 -12.485 -20.852 1.00 93.94 229 MET A N 1
ATOM 1709 C CA . MET A 1 229 ? 2.955 -12.042 -21.915 1.00 93.94 229 MET A CA 1
ATOM 1710 C C . MET A 1 229 ? 4.039 -11.080 -21.413 1.00 93.94 229 MET A C 1
ATOM 1712 O O . MET A 1 229 ? 4.930 -10.713 -22.178 1.00 93.94 229 MET A O 1
ATOM 1716 N N . SER A 1 230 ? 3.944 -10.641 -20.158 1.00 96.44 230 SER A N 1
ATOM 1717 C CA . SER A 1 230 ? 4.912 -9.751 -19.527 1.00 96.44 230 SER A CA 1
ATOM 1718 C C . SER A 1 230 ? 6.210 -10.493 -19.206 1.00 96.44 230 SER A C 1
ATOM 1720 O O . SER A 1 230 ? 6.221 -11.705 -18.986 1.00 96.44 230 SER A O 1
ATOM 1722 N N . SER A 1 231 ? 7.316 -9.755 -19.131 1.00 97.00 231 SER A N 1
ATOM 1723 C CA . SER A 1 231 ? 8.536 -10.268 -18.510 1.00 97.00 231 SER A CA 1
ATOM 1724 C C . SER A 1 231 ? 8.282 -10.481 -17.022 1.00 97.00 231 SER A C 1
ATOM 1726 O O . SER A 1 231 ? 7.721 -9.605 -16.366 1.00 97.00 231 SER A O 1
ATOM 1728 N N . LEU A 1 232 ? 8.727 -11.623 -16.501 1.00 98.25 232 LEU A N 1
ATOM 1729 C CA . LEU A 1 232 ? 8.630 -11.976 -15.089 1.00 98.25 232 LEU A CA 1
ATOM 1730 C C . LEU A 1 232 ? 10.031 -12.213 -14.517 1.00 98.25 232 LEU A C 1
ATOM 1732 O O . LEU A 1 232 ? 10.836 -12.929 -15.116 1.00 98.25 232 LEU A O 1
ATOM 1736 N N . CYS A 1 233 ? 10.323 -11.612 -13.367 1.00 98.25 233 CYS A N 1
ATOM 1737 C CA . CYS A 1 233 ? 11.589 -11.802 -12.672 1.00 98.25 233 CYS A CA 1
ATOM 1738 C C . CYS A 1 233 ? 11.744 -13.241 -12.143 1.00 98.25 233 CYS A C 1
ATOM 1740 O O . CYS A 1 233 ? 10.764 -13.921 -11.831 1.00 98.25 233 CYS A O 1
ATOM 1742 N N . ALA A 1 234 ? 12.990 -13.712 -12.038 1.00 97.38 234 ALA A N 1
ATOM 1743 C CA . ALA A 1 234 ? 13.284 -15.058 -11.542 1.00 97.38 234 ALA A CA 1
ATOM 1744 C C . ALA A 1 234 ? 13.096 -15.175 -10.019 1.00 97.38 234 ALA A C 1
ATOM 1746 O O . ALA A 1 234 ? 12.539 -16.165 -9.547 1.00 97.38 234 ALA A O 1
ATOM 1747 N N . ASP A 1 235 ? 13.535 -14.154 -9.278 1.00 98.12 235 ASP A N 1
ATOM 1748 C CA . ASP A 1 235 ? 13.400 -14.054 -7.827 1.00 98.12 235 ASP A CA 1
ATOM 1749 C C . ASP A 1 235 ? 12.527 -12.849 -7.465 1.00 98.12 235 ASP A C 1
ATOM 1751 O O . ASP A 1 235 ? 12.912 -11.703 -7.688 1.00 98.12 235 ASP A O 1
ATOM 1755 N N . ARG A 1 236 ? 11.338 -13.123 -6.927 1.00 98.25 236 ARG A N 1
ATOM 1756 C CA . ARG A 1 236 ? 10.347 -12.107 -6.548 1.00 98.25 236 ARG A CA 1
ATOM 1757 C C . ARG A 1 236 ? 10.700 -11.402 -5.243 1.00 98.25 236 ARG A C 1
ATOM 1759 O O . ARG A 1 236 ? 10.318 -10.247 -5.075 1.00 98.25 236 ARG A O 1
ATOM 1766 N N . ASP A 1 237 ? 11.462 -12.047 -4.361 1.00 98.31 237 ASP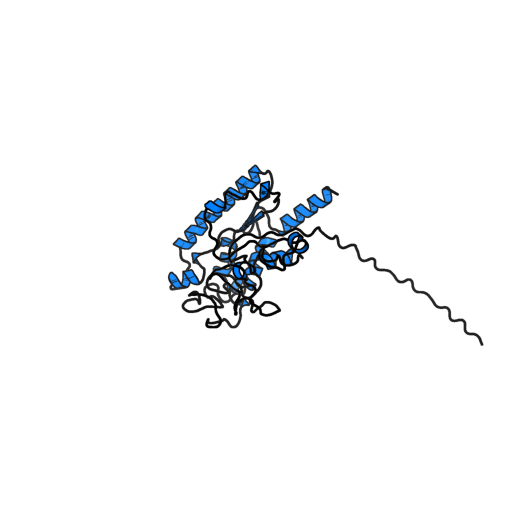 A N 1
ATOM 1767 C CA . ASP A 1 237 ? 11.863 -11.463 -3.078 1.00 98.31 237 ASP A CA 1
ATOM 1768 C C . AS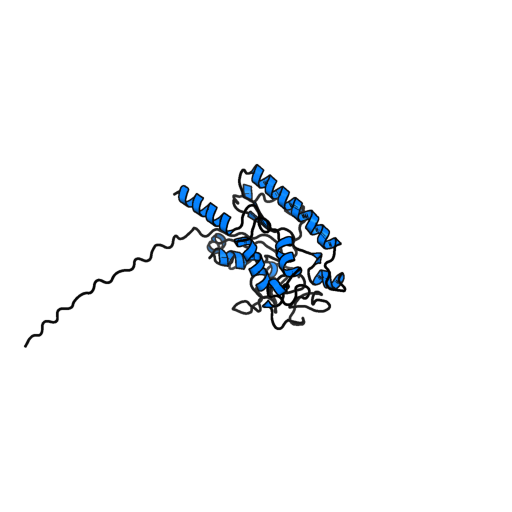P A 1 237 ? 12.961 -10.402 -3.246 1.00 98.31 237 ASP A C 1
ATOM 1770 O O . ASP A 1 237 ? 13.148 -9.559 -2.369 1.00 98.31 237 ASP A O 1
ATOM 1774 N N . ALA A 1 238 ? 13.635 -10.387 -4.400 1.00 98.44 238 ALA A N 1
ATOM 1775 C CA . ALA A 1 238 ? 14.634 -9.388 -4.767 1.00 98.44 238 ALA A CA 1
ATOM 1776 C C . ALA A 1 238 ? 14.036 -8.040 -5.233 1.00 98.44 238 ALA A C 1
ATOM 1778 O O . ALA A 1 238 ? 14.785 -7.083 -5.442 1.00 98.44 238 ALA A O 1
ATOM 1779 N N . TYR A 1 239 ? 12.710 -7.938 -5.396 1.00 98.62 239 TYR A N 1
ATOM 1780 C CA . TYR A 1 239 ? 12.036 -6.772 -5.976 1.00 98.62 239 TYR A CA 1
ATOM 1781 C C . TYR A 1 239 ? 11.099 -6.105 -4.970 1.00 98.62 239 TYR A C 1
ATOM 1783 O O . TYR A 1 239 ? 10.270 -6.764 -4.338 1.00 98.62 239 TYR A O 1
ATOM 1791 N N . VAL A 1 240 ? 11.168 -4.774 -4.879 1.00 98.56 240 VAL A N 1
ATOM 1792 C CA . VAL A 1 240 ? 10.178 -3.988 -4.123 1.00 98.56 240 VAL A CA 1
ATOM 1793 C C . VAL A 1 240 ? 8.811 -4.039 -4.804 1.00 98.56 240 VAL A C 1
ATOM 1795 O O . VAL A 1 240 ? 7.797 -4.282 -4.152 1.00 98.56 240 VAL A O 1
ATOM 1798 N N . PHE A 1 241 ? 8.781 -3.823 -6.121 1.00 98.62 241 PHE A N 1
ATOM 1799 C CA . PHE A 1 241 ? 7.549 -3.716 -6.895 1.00 98.62 241 PHE A CA 1
ATOM 1800 C C . PHE A 1 241 ? 7.227 -5.018 -7.626 1.00 98.62 241 PHE A C 1
ATOM 1802 O O . PHE A 1 241 ? 8.057 -5.577 -8.347 1.00 98.62 241 PHE A O 1
ATOM 1809 N N . TRP A 1 242 ? 5.995 -5.488 -7.451 1.00 98.62 242 TRP A N 1
ATOM 1810 C CA . TRP A 1 242 ? 5.445 -6.610 -8.193 1.00 98.62 242 TRP A CA 1
ATOM 1811 C C . TRP A 1 242 ? 5.143 -6.214 -9.633 1.00 98.62 242 TRP A C 1
ATOM 1813 O O . TRP A 1 242 ? 5.630 -6.868 -10.548 1.00 98.62 242 TRP A O 1
ATOM 1823 N N . ASP A 1 243 ? 4.387 -5.137 -9.828 1.00 97.94 243 ASP A N 1
ATOM 1824 C CA . ASP A 1 243 ? 4.026 -4.607 -11.142 1.00 97.94 243 ASP A CA 1
ATOM 1825 C C . ASP A 1 243 ? 4.320 -3.099 -11.227 1.00 97.94 243 ASP A C 1
ATOM 1827 O O . ASP A 1 243 ? 5.098 -2.556 -10.442 1.00 97.94 243 ASP A O 1
ATOM 1831 N N . ALA A 1 244 ? 3.715 -2.416 -12.197 1.00 96.56 244 ALA A N 1
ATOM 1832 C CA . ALA A 1 244 ? 3.919 -0.998 -12.455 1.00 96.56 244 ALA A CA 1
ATOM 1833 C C . ALA A 1 244 ? 3.622 -0.063 -11.257 1.00 96.56 244 ALA A C 1
ATOM 1835 O O . ALA A 1 244 ? 4.122 1.063 -11.243 1.00 96.56 244 ALA A O 1
ATOM 1836 N N . PHE A 1 245 ? 2.844 -0.514 -10.266 1.00 95.56 245 PHE A N 1
ATOM 1837 C CA . PHE A 1 245 ? 2.435 0.288 -9.107 1.00 95.56 245 PHE A CA 1
ATOM 1838 C C . PHE A 1 245 ? 2.562 -0.446 -7.771 1.00 95.56 245 PHE A C 1
ATOM 1840 O O . PHE A 1 245 ? 2.843 0.181 -6.750 1.00 95.56 245 PHE A O 1
ATOM 1847 N N . HIS A 1 246 ? 2.314 -1.754 -7.751 1.00 97.88 246 HIS A N 1
ATOM 1848 C CA . HIS A 1 246 ? 2.017 -2.462 -6.513 1.00 97.88 246 HIS A CA 1
ATOM 1849 C C . HIS A 1 246 ? 3.246 -3.160 -5.921 1.00 97.88 246 HIS A C 1
ATOM 1851 O O . HIS A 1 246 ? 4.064 -3.692 -6.677 1.00 97.88 246 HIS A O 1
ATOM 1857 N N . PRO A 1 247 ? 3.384 -3.220 -4.584 1.00 98.19 247 PRO A N 1
ATOM 1858 C CA . PRO A 1 247 ? 4.489 -3.923 -3.941 1.00 98.19 247 PRO A CA 1
ATOM 1859 C C . PRO A 1 247 ? 4.395 -5.451 -4.069 1.00 98.19 247 PRO A C 1
ATOM 1861 O O . PRO A 1 247 ? 3.308 -6.035 -4.173 1.00 98.19 247 PRO A O 1
ATOM 1864 N N . THR A 1 248 ? 5.546 -6.118 -3.992 1.00 98.75 248 THR A N 1
ATOM 1865 C CA . THR A 1 248 ? 5.603 -7.574 -3.801 1.00 98.75 248 THR A CA 1
ATOM 1866 C C . THR A 1 248 ? 5.083 -7.981 -2.420 1.00 98.75 248 THR A C 1
ATOM 1868 O O . THR A 1 248 ? 5.056 -7.167 -1.495 1.00 98.75 248 THR A O 1
ATOM 1871 N N . GLU A 1 249 ? 4.713 -9.253 -2.226 1.00 98.56 249 GLU A N 1
ATOM 1872 C CA . GLU A 1 249 ? 4.386 -9.775 -0.887 1.00 98.56 249 GLU A CA 1
ATOM 1873 C C . GLU A 1 249 ? 5.541 -9.513 0.095 1.00 98.56 249 GLU A C 1
ATOM 1875 O O . GLU A 1 249 ? 5.312 -9.128 1.244 1.00 98.56 249 GLU A O 1
ATOM 1880 N N . ARG A 1 250 ? 6.792 -9.652 -0.364 1.00 98.50 250 ARG A N 1
ATOM 1881 C CA . ARG A 1 250 ? 7.988 -9.367 0.433 1.00 98.50 250 ARG A CA 1
ATOM 1882 C C . ARG A 1 250 ? 8.017 -7.923 0.928 1.00 98.50 250 ARG A C 1
ATOM 1884 O O . ARG A 1 250 ? 8.225 -7.698 2.122 1.00 98.50 250 ARG A O 1
ATOM 1891 N N . ALA A 1 251 ? 7.778 -6.959 0.043 1.00 98.44 251 ALA A N 1
ATOM 1892 C CA . ALA A 1 251 ? 7.674 -5.553 0.417 1.00 98.44 251 ALA A CA 1
ATOM 1893 C C . ALA A 1 251 ? 6.473 -5.298 1.342 1.00 98.44 251 ALA A C 1
ATOM 1895 O O . ALA A 1 251 ? 6.628 -4.648 2.376 1.00 98.44 251 ALA A O 1
ATOM 1896 N N . ASN A 1 252 ? 5.310 -5.895 1.059 1.00 98.62 252 ASN A N 1
ATOM 1897 C CA . ASN A 1 252 ? 4.126 -5.799 1.920 1.00 98.62 252 ASN A CA 1
ATOM 1898 C C . ASN A 1 252 ? 4.394 -6.310 3.348 1.00 98.62 252 ASN A C 1
ATOM 1900 O O . ASN A 1 252 ? 3.915 -5.710 4.311 1.00 98.62 252 ASN A O 1
ATOM 1904 N N . ARG A 1 253 ? 5.205 -7.363 3.521 1.00 98.50 253 ARG A N 1
ATOM 1905 C CA . ARG A 1 253 ? 5.617 -7.857 4.849 1.00 98.50 253 ARG A CA 1
ATOM 1906 C C . ARG A 1 253 ? 6.447 -6.836 5.623 1.00 98.50 253 ARG A C 1
ATOM 1908 O O . ARG A 1 253 ? 6.182 -6.636 6.807 1.00 98.50 253 ARG A O 1
ATOM 1915 N N . LEU A 1 254 ? 7.394 -6.157 4.973 1.00 98.25 254 LEU A N 1
ATOM 1916 C CA . LEU A 1 254 ? 8.179 -5.085 5.603 1.00 98.25 254 LEU A CA 1
ATOM 1917 C C . LEU A 1 254 ? 7.310 -3.867 5.943 1.00 98.25 254 LEU A C 1
ATOM 1919 O O . LEU A 1 254 ? 7.447 -3.289 7.021 1.00 98.25 254 LEU A O 1
ATOM 1923 N N . ILE A 1 255 ? 6.369 -3.517 5.062 1.00 98.38 255 ILE A N 1
ATOM 1924 C CA . ILE A 1 255 ? 5.398 -2.443 5.294 1.00 98.38 255 ILE A CA 1
ATOM 1925 C C . ILE A 1 255 ? 4.564 -2.744 6.547 1.00 98.38 255 ILE A C 1
ATOM 1927 O O . ILE A 1 255 ? 4.520 -1.939 7.478 1.00 98.38 255 ILE A O 1
ATOM 1931 N N . VAL A 1 256 ? 3.948 -3.927 6.619 1.00 98.25 256 VAL A N 1
ATOM 1932 C CA . VAL A 1 256 ? 3.099 -4.306 7.760 1.00 98.25 256 VAL A CA 1
ATOM 1933 C C . VAL A 1 256 ? 3.910 -4.474 9.043 1.00 98.25 256 VAL A C 1
ATOM 1935 O O . VAL A 1 256 ? 3.414 -4.138 10.118 1.00 98.25 256 VAL A O 1
ATOM 1938 N N . GLN A 1 257 ? 5.179 -4.876 8.969 1.00 97.81 257 GLN A N 1
ATOM 1939 C CA . GLN A 1 257 ? 6.060 -4.878 10.139 1.00 97.81 257 GLN A CA 1
ATOM 1940 C C . GLN A 1 257 ? 6.154 -3.486 10.792 1.00 97.81 257 GLN A C 1
ATOM 1942 O O . GLN A 1 257 ? 6.102 -3.386 12.026 1.00 97.81 257 GLN A O 1
ATOM 1947 N N . GLN A 1 258 ? 6.218 -2.416 9.989 1.00 98.06 258 GLN A N 1
ATOM 1948 C CA . GLN A 1 258 ? 6.194 -1.042 10.502 1.00 98.06 258 GLN A CA 1
ATOM 1949 C C . GLN A 1 258 ? 4.831 -0.667 11.086 1.00 98.06 258 GLN A C 1
ATOM 1951 O O . GLN A 1 258 ? 4.772 0.051 12.081 1.00 98.06 258 GLN A O 1
ATOM 1956 N N . PHE A 1 259 ? 3.728 -1.206 10.564 1.00 97.69 259 PHE A N 1
ATOM 1957 C CA . PHE A 1 259 ? 2.407 -0.965 11.156 1.00 97.69 259 PHE A CA 1
ATOM 1958 C C . PHE A 1 259 ? 2.324 -1.599 12.545 1.00 97.69 259 PHE A C 1
ATOM 1960 O O . PHE A 1 259 ? 1.775 -1.023 13.484 1.00 97.69 259 PHE A O 1
ATOM 1967 N N . MET A 1 260 ? 2.892 -2.795 12.688 1.00 97.06 260 MET A N 1
ATOM 1968 C CA . MET A 1 260 ? 2.831 -3.550 13.931 1.00 97.06 260 MET A CA 1
ATOM 1969 C C . MET A 1 260 ? 3.773 -3.001 14.995 1.00 97.06 260 MET A C 1
ATOM 1971 O O . MET A 1 260 ? 3.380 -2.943 16.159 1.00 97.06 260 MET A O 1
ATOM 1975 N N . SER A 1 261 ? 4.989 -2.596 14.626 1.00 97.31 261 SER A N 1
ATOM 1976 C CA . SER A 1 261 ? 6.066 -2.317 15.592 1.00 97.31 261 SER A CA 1
ATOM 1977 C C . SER A 1 261 ? 6.865 -1.039 15.331 1.00 97.31 261 SER A C 1
ATOM 1979 O O . SER A 1 261 ? 7.774 -0.732 16.102 1.00 97.31 261 SER A O 1
ATOM 1981 N N . GLY A 1 262 ? 6.528 -0.279 14.287 1.00 97.44 262 GLY A N 1
ATOM 1982 C CA . GLY A 1 262 ? 7.238 0.942 13.921 1.00 97.44 262 GLY A CA 1
ATOM 1983 C C . GLY A 1 262 ? 7.193 2.015 15.009 1.00 97.44 262 GLY A C 1
ATOM 1984 O O . GLY A 1 262 ? 6.320 2.022 15.887 1.00 97.44 262 GLY A O 1
ATOM 1985 N N . SER A 1 263 ? 8.161 2.931 14.948 1.00 97.94 263 SER A N 1
ATOM 1986 C CA . SER A 1 263 ? 8.151 4.158 15.746 1.00 97.94 263 SER A CA 1
ATOM 1987 C C . SER A 1 263 ? 7.057 5.122 15.268 1.00 97.94 263 SER A C 1
ATOM 1989 O O . SER A 1 263 ? 6.440 4.934 14.217 1.00 97.94 263 SER A O 1
ATOM 1991 N N . VAL A 1 264 ? 6.871 6.210 16.016 1.00 96.56 264 VAL A N 1
ATOM 1992 C CA . VAL A 1 264 ? 5.924 7.283 15.673 1.00 96.56 264 VAL A CA 1
ATOM 1993 C C . VAL A 1 264 ? 6.232 7.995 14.352 1.00 96.56 264 VAL A C 1
ATOM 1995 O O . VAL A 1 264 ? 5.354 8.654 13.804 1.00 96.56 264 VAL A O 1
ATOM 1998 N N . ASP A 1 265 ? 7.438 7.827 13.804 1.00 96.06 265 ASP A N 1
ATOM 1999 C CA . ASP A 1 265 ? 7.793 8.354 12.481 1.00 96.06 265 ASP A CA 1
ATOM 2000 C C . ASP A 1 265 ? 7.090 7.586 11.347 1.00 96.06 265 ASP A C 1
ATOM 2002 O O . ASP A 1 265 ? 6.819 8.151 10.281 1.00 96.06 265 ASP A O 1
ATOM 2006 N N . TYR A 1 266 ? 6.785 6.304 11.584 1.00 97.25 266 TYR A N 1
ATOM 2007 C CA . TYR A 1 266 ? 6.122 5.405 10.637 1.00 97.25 266 TYR A CA 1
ATOM 2008 C C . TYR A 1 266 ? 4.628 5.270 10.914 1.00 97.25 266 TYR A C 1
ATOM 2010 O O . TYR A 1 266 ? 3.837 5.145 9.979 1.00 97.25 266 TYR A O 1
ATOM 2018 N N . ILE A 1 267 ? 4.233 5.280 12.188 1.00 97.25 267 ILE A N 1
ATOM 2019 C CA . ILE A 1 267 ? 2.845 5.086 12.599 1.00 97.25 267 ILE A CA 1
ATOM 2020 C C . ILE A 1 267 ? 2.537 5.857 13.885 1.00 97.25 267 ILE A C 1
ATOM 2022 O O . ILE A 1 267 ? 3.112 5.603 14.941 1.00 97.25 267 ILE A O 1
ATOM 2026 N N . ALA A 1 268 ? 1.606 6.803 13.806 1.00 95.81 268 ALA A N 1
ATOM 2027 C CA . ALA A 1 268 ? 1.296 7.719 14.899 1.00 95.81 268 ALA A CA 1
ATOM 2028 C C . ALA A 1 268 ? -0.199 7.693 15.258 1.00 95.81 268 ALA A C 1
ATOM 2030 O O . ALA A 1 268 ? -1.038 7.568 14.367 1.00 95.81 268 ALA A O 1
ATOM 2031 N N . PRO A 1 269 ? -0.563 7.848 16.544 1.00 95.62 269 PRO A N 1
ATOM 2032 C CA . PRO A 1 269 ? 0.324 8.169 17.671 1.00 95.62 269 PRO A CA 1
ATOM 2033 C C . PRO A 1 269 ? 1.064 6.956 18.258 1.00 95.62 269 PRO A C 1
ATOM 2035 O O . PRO A 1 269 ? 1.968 7.129 19.069 1.00 95.62 269 PRO A O 1
ATOM 2038 N N . MET A 1 270 ? 0.688 5.737 17.869 1.00 95.75 270 MET A N 1
ATOM 2039 C CA . MET A 1 270 ? 1.303 4.496 18.337 1.00 95.75 270 MET A CA 1
ATOM 2040 C C . MET A 1 270 ? 1.114 3.382 17.303 1.00 95.75 270 MET A C 1
ATOM 2042 O O . MET A 1 270 ? 0.171 3.424 16.514 1.00 95.75 270 MET A O 1
ATOM 2046 N N . ASN A 1 271 ? 1.971 2.363 17.338 1.00 96.88 271 ASN A N 1
ATOM 2047 C CA . ASN A 1 271 ? 1.845 1.203 16.457 1.00 96.88 271 ASN A CA 1
ATOM 2048 C C . ASN A 1 271 ? 0.695 0.265 16.851 1.00 96.88 271 ASN A C 1
ATOM 2050 O O . ASN A 1 271 ? 0.182 0.308 17.975 1.00 96.88 271 ASN A O 1
ATOM 2054 N N . LEU A 1 272 ? 0.307 -0.620 15.929 1.00 94.50 272 LEU A N 1
ATOM 2055 C CA . LEU A 1 272 ? -0.814 -1.534 16.135 1.00 94.50 272 LEU A CA 1
ATOM 2056 C C . LEU A 1 272 ? -0.589 -2.479 17.316 1.00 94.50 272 LEU A C 1
ATOM 2058 O O . LEU A 1 272 ? -1.531 -2.713 18.063 1.00 94.50 272 LEU A O 1
ATOM 2062 N N . SER A 1 273 ? 0.630 -2.967 17.568 1.00 95.00 273 SER A N 1
ATOM 2063 C CA . SER A 1 273 ? 0.876 -3.818 18.747 1.00 95.00 273 SER A CA 1
ATOM 2064 C C . SER A 1 273 ? 0.558 -3.083 20.053 1.00 95.00 273 SER A C 1
ATOM 2066 O O . SER A 1 273 ? -0.040 -3.658 20.963 1.00 95.00 273 SER A O 1
ATOM 2068 N N . THR A 1 274 ? 0.889 -1.790 20.124 1.00 95.12 274 THR A N 1
ATOM 2069 C CA . THR A 1 274 ? 0.552 -0.927 21.266 1.00 95.12 274 THR A CA 1
ATOM 2070 C C . THR A 1 274 ? -0.956 -0.715 21.364 1.00 95.12 274 THR A C 1
ATOM 2072 O O . THR A 1 274 ? -1.515 -0.874 22.449 1.00 95.12 274 THR A O 1
ATOM 2075 N N . VAL A 1 275 ? -1.635 -0.422 20.246 1.00 92.00 275 VAL A N 1
ATOM 2076 C CA . VAL A 1 275 ? -3.106 -0.302 20.204 1.00 92.00 275 VAL A CA 1
ATOM 2077 C C . VAL A 1 275 ? -3.761 -1.557 20.770 1.00 92.00 275 VAL A C 1
ATOM 2079 O O . VAL A 1 275 ? -4.609 -1.468 21.661 1.00 92.00 275 VAL A O 1
ATOM 2082 N N . LEU A 1 276 ? -3.336 -2.723 20.279 1.00 90.56 276 LEU A N 1
ATOM 2083 C CA . LEU A 1 276 ? -3.892 -4.000 20.689 1.00 90.56 276 LEU A CA 1
ATOM 2084 C C . LEU A 1 276 ? -3.682 -4.206 22.192 1.00 90.56 276 LEU A C 1
ATOM 2086 O O . LEU A 1 276 ? -4.654 -4.508 22.877 1.00 90.56 276 LEU A O 1
ATOM 2090 N N . ALA A 1 277 ? -2.472 -3.976 22.714 1.00 91.94 277 ALA A N 1
ATOM 2091 C CA . ALA A 1 277 ? -2.159 -4.114 24.137 1.00 91.94 277 ALA A CA 1
ATOM 2092 C C . ALA A 1 277 ? -2.973 -3.162 25.034 1.00 91.94 277 ALA A C 1
ATOM 2094 O O . ALA A 1 277 ? -3.478 -3.578 26.079 1.00 91.94 277 ALA A O 1
ATOM 2095 N N . VAL A 1 278 ? -3.148 -1.902 24.620 1.00 90.25 278 VAL A N 1
ATOM 2096 C CA . VAL A 1 278 ? -3.970 -0.915 25.343 1.00 90.25 278 VAL A CA 1
ATOM 2097 C C . VAL A 1 278 ? -5.427 -1.366 25.414 1.00 90.25 278 VAL A C 1
ATOM 2099 O O . VAL A 1 278 ? -6.057 -1.248 26.466 1.00 90.25 278 VAL A O 1
ATOM 2102 N N . ASP A 1 279 ? -5.970 -1.886 24.316 1.00 87.94 279 ASP A N 1
ATOM 2103 C CA . ASP A 1 279 ? -7.353 -2.358 24.282 1.00 87.94 279 ASP A CA 1
ATOM 2104 C C . ASP A 1 279 ? -7.547 -3.610 25.138 1.00 87.94 279 ASP A C 1
ATOM 2106 O O . ASP A 1 279 ? -8.512 -3.675 25.897 1.00 87.94 279 ASP A O 1
ATOM 2110 N N .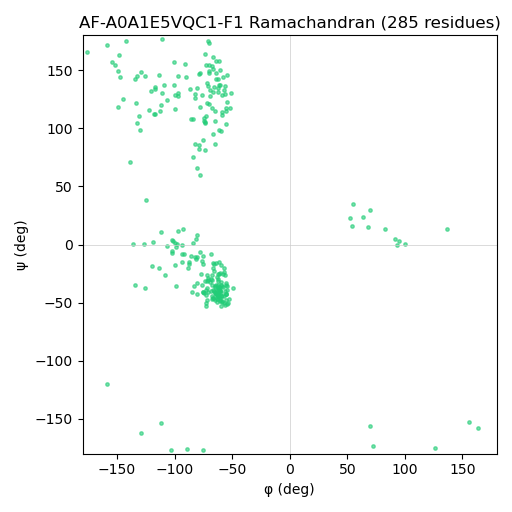 LEU A 1 280 ? -6.586 -4.541 25.118 1.00 86.69 280 LEU A N 1
ATOM 2111 C CA . LEU A 1 280 ? -6.599 -5.709 26.005 1.00 86.69 280 LEU A CA 1
ATOM 2112 C C . LEU A 1 280 ? -6.616 -5.314 27.480 1.00 86.69 280 LEU A C 1
ATOM 2114 O O . LEU A 1 280 ? -7.401 -5.844 28.265 1.00 86.69 280 LEU A O 1
ATOM 2118 N N . HIS A 1 281 ? -5.789 -4.342 27.859 1.00 87.81 281 HIS A N 1
ATOM 2119 C CA . HIS A 1 281 ? -5.768 -3.846 29.228 1.00 87.81 281 HIS A CA 1
ATOM 2120 C C . HIS A 1 281 ? -7.109 -3.205 29.629 1.00 87.81 281 HIS A C 1
ATOM 2122 O O . HIS A 1 281 ? -7.613 -3.442 30.725 1.00 87.81 281 HIS A O 1
ATOM 2128 N N . LYS A 1 282 ? -7.731 -2.429 28.731 1.00 85.12 282 LYS A N 1
ATOM 2129 C CA . LYS A 1 282 ? -9.055 -1.828 28.971 1.00 85.12 282 LYS A CA 1
ATOM 2130 C C . LYS A 1 282 ? -10.164 -2.871 29.097 1.00 85.12 282 LYS A C 1
ATOM 2132 O O . LYS A 1 282 ? -11.085 -2.660 29.882 1.00 85.12 282 LYS A O 1
ATOM 2137 N N . GLU A 1 283 ? -10.105 -3.954 28.326 1.00 84.25 283 GLU A N 1
ATOM 2138 C CA . GLU A 1 283 ? -11.051 -5.072 28.420 1.00 84.25 283 GLU A CA 1
ATOM 2139 C C . GLU A 1 283 ? -10.944 -5.765 29.786 1.00 84.25 283 GLU A C 1
ATOM 2141 O O . GLU A 1 283 ? -11.961 -5.942 30.451 1.00 84.25 283 GLU A O 1
ATOM 2146 N N . GLN A 1 284 ? -9.724 -6.042 30.259 1.00 84.62 284 GLN A N 1
ATOM 2147 C CA . GLN A 1 284 ? -9.472 -6.660 31.571 1.00 84.62 284 GLN A CA 1
ATOM 2148 C C . GLN A 1 284 ? -9.944 -5.810 32.759 1.00 84.62 284 GLN A C 1
ATOM 2150 O O . GLN A 1 284 ? -10.325 -6.353 33.786 1.00 84.62 284 GLN A O 1
ATOM 2155 N N . LEU A 1 285 ? -9.925 -4.479 32.642 1.00 84.50 285 LEU A N 1
ATOM 2156 C CA . LEU A 1 285 ? -10.431 -3.580 33.689 1.00 84.50 285 LEU A CA 1
ATOM 2157 C C . LEU A 1 285 ? -11.967 -3.497 33.735 1.00 84.50 285 LEU A C 1
ATOM 2159 O O . LEU A 1 285 ? -12.517 -2.939 34.684 1.00 84.50 285 LEU A O 1
ATOM 2163 N N . ARG A 1 286 ? -12.660 -3.976 32.694 1.00 79.25 286 ARG A N 1
ATOM 2164 C CA . ARG A 1 286 ? -14.130 -3.969 32.600 1.00 79.25 286 ARG A CA 1
ATOM 2165 C C . ARG A 1 286 ? -14.771 -5.272 33.084 1.00 79.25 286 ARG A C 1
ATOM 2167 O O . ARG A 1 286 ? -15.985 -5.281 33.279 1.00 79.25 286 ARG A O 1
ATOM 2174 N N . THR A 1 287 ? -13.982 -6.334 33.227 1.00 59.41 287 THR A N 1
ATOM 2175 C CA . THR A 1 287 ? -14.378 -7.653 33.746 1.00 59.41 287 THR A CA 1
ATOM 2176 C C . THR A 1 287 ? -14.088 -7.767 35.230 1.00 59.41 287 THR A C 1
ATOM 2178 O O . THR A 1 287 ? -14.950 -8.307 35.952 1.00 59.41 287 THR A O 1
#

Foldseek 3Di:
DDDDDDDDDDDDPPPPDDPPPPDQQDADEAEEALLQDQALCVVPPDPLFQQAPPACCVPPVSGRRRRPANHDGQQCLVCVVSVHHRAEAPPDPPCDPVSCSNNHYPYYHPDDDDPVPVPPDPPVVVPQQAAEAEQDAQPQQFLQNCQVPNDPSDGDPVSNVVSVVGQVVVVVVQVVVCVVVVHNRYKYFHNHVLLCVCQVPVVVLPAPHANAAQFADDGSSQDDDGHPVTHGHPDLLNYQHNHRGYGYVNVSNSLNVCQAQNPCVGMPPDHPVVVVVVVVVVVVVVD

Solvent-accessible surface area (backbone atoms only — not comparable to full-atom values): 15543 Å² total; per-residue (Å²): 142,78,85,84,80,83,81,80,80,76,81,80,78,76,77,73,75,73,80,74,79,78,68,81,77,72,59,46,75,42,78,52,24,41,75,54,15,61,24,29,35,74,79,44,101,65,86,58,64,23,63,46,55,58,23,9,54,69,35,98,82,49,47,33,57,18,22,54,17,35,27,55,44,47,58,46,54,49,20,56,77,69,75,44,75,65,59,41,23,61,74,40,90,80,56,42,78,72,47,50,56,53,16,34,28,66,12,32,41,85,60,76,90,60,71,91,67,66,79,83,64,60,54,57,84,76,65,50,63,72,43,81,42,77,41,55,46,57,58,12,47,26,13,32,43,27,47,73,70,30,91,86,63,57,56,40,64,72,52,33,48,53,35,67,58,46,38,62,52,50,53,50,50,42,50,52,49,21,63,74,70,73,44,84,32,47,29,40,30,35,35,34,57,60,48,43,57,39,53,78,39,19,62,86,72,61,19,81,34,44,45,39,20,32,25,7,32,75,54,40,16,10,47,72,74,61,37,81,87,32,51,67,55,92,60,63,66,34,21,36,23,25,26,26,75,31,46,11,30,61,38,30,52,57,52,47,48,32,46,41,66,28,55,61,80,37,11,26,88,53,15,48,52,54,52,51,52,54,50,52,52,54,52,63,75,72,110

Radius of gyration: 23.21 Å; Cα contacts (8 Å, |Δi|>4): 520; chains: 1; bounding box: 43×90×65 Å

pLDDT: mean 87.51, std 15.78, range [37.31, 98.75]

Secondary structure (DSSP, 8-state):
----------------------PPPPPEEE--STTT-BSGGGGSS-S----STTTTTTSTT----SBSSSS--HHHHHHHHHTPPPPEETT-TT--HHHHHHEEE---TT----GGGTTS--TTTTT---EEEE----GGGSHHHHHHH-SSSPPPHHHHHHHHHHHHHHHHHHHHHHHHHTS--EEEE-HHHHHHHHHH-GGGGT-SEEEEESEE-SGGG-SS---TTSEE-S-STTEEESSSSPBPHHHHHHHHHHHHH--TTTEES--HHHHHHHHHHHHHTT-

InterPro domains:
  IPR001087 GDSL lipase/esterase [PF00657] (29-117)
  IPR001087 GDSL lipase/esterase [PF00657] (126-258)
  IPR035669 GDSL lipase/esterase-like, plant [cd01837] (27-263)
  IPR036514 SGNH hydrolase superfamily [G3DSA:3.40.50.1110] (19-119)
  IPR036514 SGNH hydrolase superfamily [G3DSA:3.40.50.1110] (120-263)
  IPR051058 GDSL Esterase/Lipase Enzyme [PTHR45648] (122-274)